Protein AF-A0A7W4PDF1-F1 (afdb_monomer)

Secondary structure (DSSP, 8-state):
--PPPP--PPPP-PPPTTPPEEEEEEEEEEEETTTTEEEEEEEETTEEEEETTEEEEEEEEEE--TTS---EEEEEEEEETT--S--EEEEEESS-TTSS-EE-SSEEEEEEEEEEEEE---PPPGGGGTGGG-------------------PPPP------PPPPPP----------------------------------------------PPPPPPPPPPPP-----PPP-PPPP--PPP---------------

pLDDT: mean 70.76, std 19.86, range [34.72, 98.0]

Mean predicted aligned error: 22.46 Å

Radius of gyration: 39.65 Å; Cα contacts (8 Å, |Δi|>4): 269; chains: 1; bounding box: 122×83×106 Å

Foldseek 3Di:
DDDDDDDDDDDDDDDDLFDWWWFQWFWKWKAFPVVRDIDIDIAGAQDWDDDPQKIKHWPTKTWTDPVDDTKIKTFIWMDGNVDPDRTFTGIAMQVCNVPRWGDDPGMTMHTNHGDHDTDPPDPDPPCVVVVVPDDDDDDDDDDDDDDDDDDDDDDDDDDPPDDPDDDPPDDPDPPDDPPDPPPPPPDDPPPPDDDDDDDDDDDDDDDDDDDDDDDDDDDDDDDDDPPPPDDDPDDDDPDDPDDDDPPDDDDDDDDDDDD

Structure (mmCIF, N/CA/C/O backbone):
data_AF-A0A7W4PDF1-F1
#
_entry.id   AF-A0A7W4PDF1-F1
#
loop_
_atom_site.group_PDB
_atom_site.id
_atom_site.type_symbol
_atom_site.label_atom_id
_atom_site.label_alt_id
_atom_site.label_comp_id
_atom_site.label_asym_id
_atom_site.label_entity_id
_atom_site.label_seq_id
_atom_site.pdbx_PDB_ins_code
_atom_site.Cartn_x
_atom_site.Cartn_y
_atom_site.Cartn_z
_atom_site.occupancy
_atom_site.B_iso_or_equiv
_atom_site.auth_seq_id
_atom_site.auth_comp_id
_atom_site.auth_asym_id
_atom_site.auth_atom_id
_atom_site.pdbx_PDB_model_num
ATOM 1 N N . MET A 1 1 ? 2.745 -31.304 -49.357 1.00 45.56 1 MET A N 1
ATOM 2 C CA . MET A 1 1 ? 3.669 -30.173 -49.128 1.00 45.56 1 MET A CA 1
ATOM 3 C C . MET A 1 1 ? 2.997 -29.234 -48.138 1.00 45.56 1 MET A C 1
ATOM 5 O O . MET A 1 1 ? 1.990 -28.641 -48.495 1.00 45.56 1 MET A O 1
ATOM 9 N N . ALA A 1 2 ? 3.449 -29.188 -46.883 1.00 50.44 2 ALA A N 1
ATOM 10 C CA . ALA A 1 2 ? 2.867 -28.308 -45.867 1.00 50.44 2 ALA A CA 1
ATOM 11 C C . ALA A 1 2 ? 3.629 -26.975 -45.861 1.00 50.44 2 ALA A C 1
ATOM 13 O O . ALA A 1 2 ? 4.829 -26.952 -45.585 1.00 50.44 2 ALA A O 1
ATOM 14 N N . ALA A 1 3 ? 2.942 -25.889 -46.217 1.00 62.62 3 ALA A N 1
ATOM 15 C CA . ALA A 1 3 ? 3.493 -24.540 -46.204 1.00 62.62 3 ALA A CA 1
ATOM 16 C C . ALA A 1 3 ? 3.742 -24.088 -44.758 1.00 62.62 3 ALA A C 1
ATOM 18 O O . ALA A 1 3 ? 2.859 -24.196 -43.907 1.00 62.62 3 ALA A O 1
ATOM 19 N N . ARG A 1 4 ? 4.949 -23.588 -44.471 1.00 67.44 4 ARG A N 1
A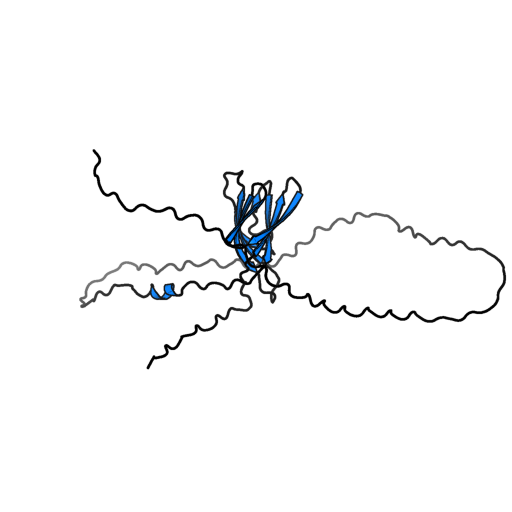TOM 20 C CA . ARG A 1 4 ? 5.270 -22.995 -43.170 1.00 67.44 4 ARG A CA 1
ATOM 21 C C . ARG A 1 4 ? 4.804 -21.546 -43.141 1.00 67.44 4 ARG A C 1
ATOM 23 O O . ARG A 1 4 ? 5.292 -20.726 -43.913 1.00 67.44 4 ARG A O 1
ATOM 30 N N . ALA A 1 5 ? 3.872 -21.253 -42.240 1.00 67.75 5 ALA A N 1
ATOM 31 C CA . ALA A 1 5 ? 3.516 -19.888 -41.890 1.00 67.75 5 ALA A CA 1
ATOM 32 C C . ALA A 1 5 ? 4.721 -19.219 -41.214 1.00 67.75 5 ALA A C 1
ATOM 34 O O . ALA A 1 5 ? 5.311 -19.780 -40.289 1.00 67.75 5 ALA A O 1
ATOM 35 N N . GLN A 1 6 ? 5.108 -18.042 -41.703 1.00 69.50 6 GLN A N 1
ATOM 36 C CA . GLN A 1 6 ? 6.151 -17.241 -41.076 1.00 69.50 6 GLN A CA 1
ATOM 37 C C . GLN A 1 6 ? 5.559 -16.546 -39.853 1.00 69.50 6 GLN A C 1
ATOM 39 O O . GLN A 1 6 ? 4.551 -15.847 -39.953 1.00 69.50 6 GLN A O 1
ATOM 44 N N . GLN A 1 7 ? 6.167 -16.774 -38.693 1.00 76.50 7 GLN A N 1
ATOM 45 C CA . GLN A 1 7 ? 5.717 -16.195 -37.438 1.00 76.50 7 GLN A CA 1
ATOM 46 C C . GLN A 1 7 ? 6.314 -14.796 -37.293 1.00 76.50 7 GLN A C 1
ATOM 48 O O . GLN A 1 7 ? 7.524 -14.639 -37.142 1.00 76.50 7 GLN A O 1
ATOM 53 N N . ILE A 1 8 ? 5.458 -13.779 -37.363 1.00 74.12 8 ILE A N 1
ATOM 54 C CA . ILE A 1 8 ? 5.836 -12.392 -37.095 1.00 74.12 8 ILE A CA 1
ATOM 55 C C . ILE A 1 8 ? 6.103 -12.279 -35.592 1.00 74.12 8 ILE A C 1
ATOM 57 O O . ILE A 1 8 ? 5.191 -12.421 -34.778 1.00 74.12 8 ILE A O 1
ATOM 61 N N . VAL A 1 9 ? 7.365 -12.062 -35.227 1.00 78.56 9 VAL A N 1
ATOM 62 C CA . VAL A 1 9 ? 7.777 -11.775 -33.850 1.00 78.56 9 VAL A CA 1
ATOM 63 C C . VAL A 1 9 ? 7.633 -10.275 -33.626 1.00 78.56 9 VAL A C 1
ATOM 65 O O . VAL A 1 9 ? 8.127 -9.475 -34.420 1.00 78.56 9 VAL A O 1
ATOM 68 N N . ALA A 1 10 ? 6.932 -9.891 -32.560 1.00 78.38 10 ALA A N 1
ATOM 69 C CA . ALA A 1 10 ? 6.807 -8.490 -32.187 1.00 78.38 10 ALA A CA 1
ATOM 70 C C . ALA A 1 10 ? 8.191 -7.906 -31.837 1.00 78.38 10 ALA A C 1
ATOM 72 O O . ALA A 1 10 ? 8.990 -8.589 -31.189 1.00 78.38 10 ALA A O 1
ATOM 73 N N . PRO A 1 11 ? 8.491 -6.659 -32.244 1.00 76.75 11 PRO A N 1
ATOM 74 C CA . PRO A 1 11 ? 9.722 -5.995 -31.841 1.00 76.75 11 PRO A CA 1
ATOM 75 C C . PRO A 1 11 ? 9.784 -5.855 -30.309 1.00 76.75 11 PRO A C 1
ATOM 77 O O . PRO A 1 11 ? 8.741 -5.723 -29.660 1.00 76.75 11 PRO A O 1
ATOM 80 N N . PRO A 1 12 ? 10.989 -5.886 -29.711 1.00 75.44 12 PRO A N 1
ATOM 81 C CA . PRO A 1 12 ? 11.141 -5.757 -28.269 1.00 75.44 12 PRO A CA 1
ATOM 82 C C . PRO A 1 12 ? 10.675 -4.375 -27.802 1.00 75.44 12 PRO A C 1
ATOM 84 O O . PRO A 1 12 ? 11.030 -3.354 -28.392 1.00 75.44 12 PRO A O 1
ATOM 87 N N . ALA A 1 13 ? 9.899 -4.338 -26.719 1.00 77.44 13 ALA A N 1
ATOM 88 C CA . ALA A 1 13 ? 9.559 -3.089 -26.053 1.00 77.44 13 ALA A CA 1
ATOM 89 C C . ALA A 1 13 ? 10.803 -2.550 -25.328 1.00 77.44 13 ALA A C 1
ATOM 91 O O . ALA A 1 13 ? 11.302 -3.180 -24.396 1.00 77.44 13 ALA A O 1
ATOM 92 N N . ILE A 1 14 ? 11.307 -1.396 -25.769 1.00 79.69 14 ILE A N 1
ATOM 93 C CA . ILE A 1 14 ? 12.397 -0.675 -25.106 1.00 79.69 14 ILE A CA 1
ATOM 94 C C . ILE A 1 14 ? 11.778 0.439 -24.265 1.00 79.69 14 ILE A C 1
ATOM 96 O O . ILE A 1 14 ? 11.116 1.328 -24.797 1.00 79.69 14 ILE A O 1
ATOM 100 N N . TYR A 1 15 ? 11.996 0.379 -22.955 1.00 80.81 15 TYR A N 1
ATOM 101 C CA . TYR A 1 15 ? 11.539 1.389 -22.005 1.00 80.81 15 TYR A CA 1
ATOM 102 C C . TYR A 1 15 ? 12.705 2.299 -21.602 1.00 80.81 15 TYR A C 1
ATOM 104 O O . TYR A 1 15 ? 13.847 1.829 -21.555 1.00 80.81 15 TYR A O 1
ATOM 112 N N . PRO A 1 16 ? 12.458 3.588 -21.307 1.00 85.25 16 PRO A N 1
ATOM 113 C CA . PRO A 1 16 ? 13.506 4.469 -20.813 1.00 85.25 16 PRO A CA 1
ATOM 114 C C . PRO A 1 16 ? 14.024 3.995 -19.446 1.00 85.25 16 PRO A C 1
ATOM 116 O O . PRO A 1 16 ? 13.305 3.341 -18.685 1.00 85.25 16 PRO A O 1
ATOM 119 N N . ALA A 1 17 ? 15.284 4.307 -19.135 1.00 85.62 17 ALA A N 1
ATOM 120 C CA . ALA A 1 17 ? 15.970 3.793 -17.945 1.00 85.62 17 ALA A CA 1
ATOM 121 C C . ALA A 1 17 ? 15.362 4.279 -16.615 1.00 85.62 17 ALA A C 1
ATOM 123 O O . ALA A 1 17 ? 15.592 3.656 -15.584 1.00 85.62 17 ALA A O 1
ATOM 124 N N . ASP A 1 18 ? 14.578 5.360 -16.633 1.00 88.75 18 ASP A N 1
ATOM 125 C CA . ASP A 1 18 ? 13.830 5.893 -15.490 1.00 88.75 18 ASP A CA 1
ATOM 126 C C . ASP A 1 18 ? 12.430 5.272 -15.317 1.00 88.75 18 ASP A C 1
ATOM 128 O O . ASP A 1 18 ? 11.692 5.637 -14.399 1.00 88.75 18 ASP A O 1
ATOM 132 N N . THR A 1 19 ? 12.061 4.301 -16.159 1.00 89.62 19 THR A N 1
ATOM 133 C CA . THR A 1 19 ? 10.755 3.638 -16.074 1.00 89.62 19 THR A CA 1
ATOM 134 C C . THR A 1 19 ? 10.609 2.875 -14.766 1.00 89.62 19 THR A C 1
ATOM 136 O O . THR A 1 19 ? 11.395 1.981 -14.448 1.00 89.62 19 THR A O 1
ATOM 139 N N . TRP A 1 20 ? 9.536 3.181 -14.044 1.00 92.12 20 TRP A N 1
ATOM 140 C CA . TRP A 1 20 ? 9.132 2.458 -12.846 1.00 92.12 20 TRP A CA 1
ATOM 141 C C . TRP A 1 20 ? 8.703 1.032 -13.180 1.00 92.12 20 TRP A C 1
ATOM 143 O O . TRP A 1 20 ? 7.883 0.815 -14.075 1.00 92.12 20 TRP A O 1
ATOM 153 N N . GLN A 1 21 ? 9.216 0.066 -12.424 1.00 91.94 21 GLN A N 1
ATOM 154 C CA . GLN A 1 21 ? 9.008 -1.353 -12.686 1.00 91.94 21 GLN A CA 1
ATOM 155 C C . GLN A 1 21 ? 7.929 -1.929 -11.777 1.00 91.94 21 GLN A C 1
ATOM 157 O O . GLN A 1 21 ? 7.954 -1.734 -10.562 1.00 91.94 21 GLN A O 1
ATOM 162 N N . GLY A 1 22 ? 6.978 -2.658 -12.363 1.00 94.50 22 GLY A N 1
ATOM 163 C CA . GLY A 1 22 ? 5.946 -3.366 -11.610 1.00 94.50 22 GLY A CA 1
ATOM 164 C C . GLY A 1 22 ? 6.542 -4.483 -10.754 1.00 94.50 22 GLY A C 1
ATOM 165 O O . GLY A 1 22 ? 7.493 -5.150 -11.160 1.00 94.50 22 GLY A O 1
ATOM 166 N N . ARG A 1 23 ? 5.966 -4.705 -9.577 1.00 96.25 23 ARG A N 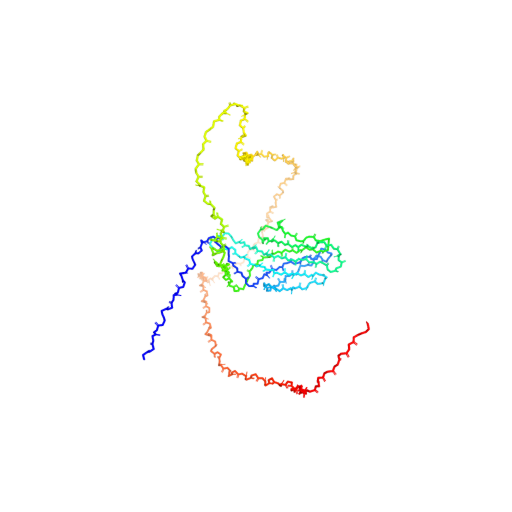1
ATOM 167 C CA . ARG A 1 23 ? 6.365 -5.743 -8.622 1.00 96.25 23 ARG A CA 1
ATOM 168 C C . ARG A 1 23 ? 5.146 -6.533 -8.168 1.00 96.25 23 ARG A C 1
ATOM 170 O O . ARG A 1 23 ? 4.068 -5.959 -8.039 1.00 96.25 23 ARG A O 1
ATOM 177 N N . SER A 1 24 ? 5.306 -7.831 -7.924 1.00 96.75 24 SER A N 1
ATOM 178 C CA . SER A 1 24 ? 4.190 -8.715 -7.559 1.00 96.75 24 SER A CA 1
ATOM 179 C C . SER A 1 24 ? 3.758 -8.612 -6.093 1.00 96.75 24 SER A C 1
ATOM 181 O O . SER A 1 24 ? 2.685 -9.103 -5.747 1.00 96.75 24 SER A O 1
ATOM 183 N N . VAL A 1 25 ? 4.548 -7.967 -5.230 1.00 97.31 25 VAL A N 1
ATOM 184 C CA . VAL A 1 25 ? 4.286 -7.878 -3.789 1.00 97.31 25 VAL A CA 1
ATOM 185 C C . VAL A 1 25 ? 4.487 -6.451 -3.280 1.00 97.31 25 VAL A C 1
ATOM 187 O O . VAL A 1 25 ? 5.461 -5.788 -3.636 1.00 97.31 25 VAL A O 1
ATOM 190 N N . ALA A 1 26 ? 3.592 -5.987 -2.410 1.00 97.44 26 ALA A N 1
ATOM 191 C CA . ALA A 1 26 ? 3.730 -4.745 -1.659 1.00 97.44 26 ALA A CA 1
ATOM 192 C C . ALA A 1 26 ? 3.990 -5.024 -0.177 1.00 97.44 26 ALA A C 1
ATOM 194 O O . ALA A 1 26 ? 3.344 -5.874 0.437 1.00 97.44 26 ALA A O 1
ATOM 195 N N . THR A 1 27 ? 4.899 -4.256 0.413 1.00 97.25 27 THR A N 1
ATOM 196 C CA . THR A 1 27 ? 5.164 -4.267 1.851 1.00 97.25 27 THR A CA 1
ATOM 197 C C . THR A 1 27 ? 4.546 -3.023 2.469 1.00 97.25 27 THR A C 1
ATOM 199 O O . THR A 1 27 ? 4.945 -1.896 2.169 1.00 97.25 27 THR A O 1
ATOM 202 N N . VAL A 1 28 ? 3.578 -3.226 3.353 1.00 96.19 28 VAL A N 1
ATOM 203 C CA . VAL A 1 28 ? 2.780 -2.174 3.987 1.00 96.19 28 VAL A CA 1
ATOM 204 C C . VAL A 1 28 ? 3.035 -2.194 5.487 1.00 96.19 28 VAL A C 1
ATOM 206 O O . VAL A 1 28 ? 3.148 -3.253 6.095 1.00 96.19 28 VAL A O 1
ATOM 209 N N . ARG A 1 29 ? 3.139 -1.021 6.105 1.00 95.38 29 ARG A N 1
ATOM 210 C CA . ARG A 1 29 ? 3.246 -0.865 7.554 1.00 95.38 29 ARG A CA 1
ATOM 211 C C . ARG A 1 29 ? 1.958 -0.271 8.094 1.00 95.38 29 ARG A C 1
ATOM 213 O O . ARG A 1 29 ? 1.499 0.754 7.600 1.00 95.38 29 ARG A O 1
ATOM 220 N N . VAL A 1 30 ? 1.443 -0.890 9.144 1.00 95.62 30 VAL A N 1
ATOM 221 C CA . VAL A 1 30 ? 0.277 -0.434 9.895 1.00 95.62 30 VAL A CA 1
ATOM 222 C C . VAL A 1 30 ? 0.732 -0.084 11.302 1.00 95.62 30 VAL A C 1
ATOM 224 O O . VAL A 1 30 ? 1.388 -0.890 11.958 1.00 95.62 30 VAL A O 1
ATOM 227 N N . LEU A 1 31 ? 0.424 1.128 11.745 1.00 95.25 31 LEU A N 1
ATOM 228 C CA . LEU A 1 31 ? 0.620 1.590 13.112 1.00 95.25 31 LEU A CA 1
ATOM 229 C C . LEU A 1 31 ? -0.748 1.671 13.790 1.00 95.25 31 LEU A C 1
ATOM 231 O O . LEU A 1 31 ? -1.639 2.355 13.295 1.00 95.25 31 LEU A O 1
ATOM 235 N N . ASP A 1 32 ? -0.888 0.985 14.917 1.00 94.94 32 ASP A N 1
ATOM 236 C CA . ASP A 1 32 ? -1.976 1.183 15.869 1.00 94.94 32 ASP A CA 1
ATOM 237 C C . ASP A 1 32 ? -1.564 2.302 16.831 1.00 94.94 32 ASP A C 1
ATOM 239 O O . ASP A 1 32 ? -0.581 2.171 17.565 1.00 94.94 32 ASP A O 1
ATOM 243 N N . THR A 1 33 ? -2.271 3.430 16.781 1.00 92.75 33 THR A N 1
ATOM 244 C CA . THR A 1 33 ? -1.952 4.623 17.577 1.00 92.75 33 THR A CA 1
ATOM 245 C C . THR A 1 33 ? -2.336 4.460 19.046 1.00 92.75 33 THR A C 1
ATOM 247 O O . THR A 1 33 ? -1.746 5.135 19.889 1.00 92.75 33 THR A O 1
ATOM 250 N N . LEU A 1 34 ? -3.270 3.556 19.371 1.00 94.81 34 LEU A N 1
ATOM 251 C CA . LEU A 1 34 ? -3.698 3.292 20.747 1.00 94.81 34 LEU A CA 1
ATOM 252 C C . LEU A 1 34 ? -2.654 2.457 21.488 1.00 94.81 34 LEU A C 1
ATOM 254 O O . LEU A 1 34 ? -2.267 2.792 22.604 1.00 94.81 34 LEU A O 1
ATOM 258 N N . ASP A 1 35 ? -2.172 1.396 20.840 1.00 93.56 35 ASP A N 1
ATOM 259 C CA . ASP A 1 35 ? -1.197 0.465 21.416 1.00 93.56 35 ASP A CA 1
ATOM 260 C C . ASP A 1 35 ? 0.265 0.862 21.106 1.00 93.56 35 ASP A C 1
ATOM 262 O O . ASP A 1 35 ? 1.201 0.201 21.559 1.00 93.56 35 ASP A O 1
ATOM 266 N N . SER A 1 36 ? 0.489 1.904 20.289 1.00 95.56 36 SER A N 1
ATOM 267 C CA . SER A 1 36 ? 1.798 2.238 19.687 1.00 95.56 36 SER A CA 1
ATOM 268 C C . SER A 1 36 ? 2.475 1.040 19.000 1.00 95.56 36 SER A C 1
ATOM 270 O O . SER A 1 36 ? 3.703 0.934 18.943 1.00 95.56 36 SER A O 1
ATOM 272 N N . SER A 1 37 ? 1.670 0.113 18.481 1.00 95.12 37 SER A N 1
ATOM 273 C CA . SER A 1 37 ? 2.143 -1.140 17.901 1.00 95.12 37 SER A CA 1
ATOM 274 C C . SER A 1 37 ? 2.290 -1.011 16.393 1.00 95.12 37 SER A C 1
ATOM 276 O O . SER A 1 37 ? 1.402 -0.499 15.714 1.00 95.12 37 SER A O 1
ATOM 278 N N . VAL A 1 38 ? 3.410 -1.488 15.852 1.00 96.06 38 VAL A N 1
ATOM 279 C CA . VAL A 1 38 ? 3.701 -1.429 14.418 1.00 96.06 38 VAL A CA 1
ATOM 280 C C . VAL A 1 38 ? 3.767 -2.833 13.844 1.00 96.06 38 VAL A C 1
ATOM 282 O O . VAL A 1 38 ? 4.640 -3.616 14.212 1.00 96.06 38 VAL A O 1
ATOM 285 N N . GLN A 1 39 ? 2.910 -3.109 12.865 1.00 96.81 39 GLN A N 1
ATOM 286 C CA . GLN A 1 39 ? 2.906 -4.353 12.110 1.00 96.81 39 GLN A CA 1
ATOM 287 C C . GLN A 1 39 ? 3.338 -4.103 10.664 1.00 96.81 39 GLN A C 1
ATOM 289 O O . GLN A 1 39 ? 2.946 -3.115 10.043 1.00 96.81 39 GLN A O 1
ATOM 294 N N . VAL A 1 40 ? 4.130 -5.017 10.108 1.00 97.00 40 VAL A N 1
ATOM 295 C CA . VAL A 1 40 ? 4.459 -5.037 8.678 1.00 97.00 40 VAL A CA 1
ATOM 296 C C . VAL A 1 40 ? 3.723 -6.201 8.024 1.00 97.00 40 VAL A C 1
ATOM 298 O O . VAL A 1 40 ? 3.762 -7.326 8.520 1.00 97.00 40 VAL A O 1
ATOM 301 N N . LEU A 1 41 ? 3.030 -5.905 6.930 1.00 96.88 41 LEU A N 1
ATOM 302 C CA . LEU A 1 41 ? 2.232 -6.827 6.137 1.00 96.88 41 LEU A CA 1
ATOM 303 C C . LEU A 1 41 ? 2.851 -6.933 4.745 1.00 96.88 41 LEU A C 1
ATOM 305 O O . LEU A 1 41 ? 3.157 -5.921 4.115 1.00 96.88 41 LEU A O 1
ATOM 309 N N . THR A 1 42 ? 2.997 -8.159 4.263 1.00 97.62 42 THR A N 1
ATOM 310 C CA . THR A 1 42 ? 3.456 -8.454 2.906 1.00 97.62 42 THR A CA 1
ATOM 311 C C . THR A 1 42 ? 2.254 -8.947 2.115 1.00 97.62 42 THR A C 1
ATOM 313 O O . THR A 1 42 ? 1.731 -10.021 2.404 1.00 97.62 42 THR A O 1
ATOM 316 N N . ILE A 1 43 ? 1.788 -8.147 1.158 1.00 98.00 43 ILE A N 1
ATOM 317 C CA . ILE A 1 43 ? 0.518 -8.357 0.460 1.00 98.00 43 ILE A CA 1
ATOM 318 C C . ILE A 1 43 ? 0.808 -8.514 -1.037 1.00 98.00 43 ILE A C 1
ATOM 320 O O . ILE A 1 43 ? 1.391 -7.606 -1.638 1.00 98.00 43 ILE A O 1
ATOM 324 N N . PRO A 1 44 ? 0.440 -9.643 -1.664 1.00 97.81 44 PRO A N 1
ATOM 325 C CA . PRO A 1 44 ? 0.532 -9.783 -3.112 1.00 97.81 44 PRO A CA 1
ATOM 326 C C . PRO A 1 44 ? -0.363 -8.764 -3.827 1.00 97.81 44 PRO A C 1
ATOM 328 O O . PRO A 1 44 ? -1.450 -8.432 -3.358 1.00 97.81 44 PRO A O 1
ATOM 331 N N . VAL A 1 45 ? 0.074 -8.281 -4.985 1.00 97.06 45 VAL A N 1
ATOM 332 C CA . VAL A 1 45 ? -0.736 -7.388 -5.818 1.00 97.06 45 VAL A CA 1
ATOM 333 C C . VAL A 1 45 ? -1.979 -8.131 -6.324 1.00 97.06 45 VAL A C 1
ATOM 335 O O . VAL A 1 45 ? -1.898 -9.267 -6.786 1.00 97.06 45 VAL A O 1
ATOM 338 N N . GLY A 1 46 ? -3.131 -7.474 -6.235 1.00 96.19 46 GLY A N 1
ATOM 339 C CA . GLY A 1 46 ? -4.457 -8.013 -6.518 1.00 96.19 46 GLY A CA 1
ATOM 340 C C . GLY A 1 46 ? -5.084 -8.781 -5.352 1.00 96.19 46 GLY A C 1
ATOM 341 O O . GLY A 1 46 ? -6.083 -9.462 -5.571 1.00 96.19 46 GLY A O 1
ATOM 342 N N . GLN A 1 47 ? -4.499 -8.731 -4.151 1.00 97.12 47 GLN A N 1
ATOM 343 C CA . GLN A 1 47 ? -5.010 -9.413 -2.959 1.00 97.12 47 GLN A CA 1
ATOM 344 C C . GLN A 1 47 ? -5.342 -8.436 -1.829 1.00 97.12 47 GLN A C 1
ATOM 346 O O . GLN A 1 47 ? -4.849 -7.304 -1.776 1.00 97.12 47 GLN A O 1
ATOM 351 N N . ASP A 1 48 ? -6.157 -8.935 -0.904 1.00 96.62 48 ASP A N 1
ATOM 352 C CA . ASP A 1 48 ? -6.559 -8.265 0.323 1.00 96.62 48 ASP A CA 1
ATOM 353 C C . ASP A 1 48 ? -5.835 -8.864 1.529 1.00 96.62 48 ASP A C 1
ATOM 355 O O . ASP A 1 48 ? -5.691 -10.081 1.657 1.00 96.62 48 ASP A O 1
ATOM 359 N N . ALA A 1 49 ? -5.418 -8.003 2.451 1.00 96.75 49 ALA A N 1
ATOM 360 C CA . ALA A 1 49 ? -4.962 -8.396 3.771 1.00 96.75 49 ALA A CA 1
ATOM 361 C C . ALA A 1 49 ? -5.820 -7.733 4.842 1.00 96.75 49 ALA A C 1
ATOM 363 O O . ALA A 1 49 ? -6.131 -6.542 4.779 1.00 96.75 49 ALA A O 1
ATOM 364 N N . THR A 1 50 ? -6.168 -8.507 5.861 1.00 95.44 50 THR A N 1
ATOM 365 C CA . THR A 1 50 ? -6.933 -8.027 7.008 1.00 95.44 50 THR A CA 1
ATOM 366 C C . THR A 1 50 ? -6.019 -7.827 8.208 1.00 95.44 50 THR A C 1
ATOM 368 O O . THR A 1 50 ? -5.280 -8.738 8.586 1.00 95.44 50 THR A O 1
ATOM 371 N N . PHE A 1 51 ? -6.098 -6.662 8.843 1.00 94.00 51 PHE A N 1
ATOM 372 C CA . PHE A 1 51 ? -5.420 -6.370 10.103 1.00 94.00 51 PHE A CA 1
ATOM 373 C C . PHE A 1 51 ? -6.426 -5.819 11.110 1.00 94.00 51 PHE A C 1
ATOM 375 O O . PHE A 1 51 ? -6.899 -4.694 10.967 1.00 94.00 51 PHE A O 1
ATOM 382 N N . ARG A 1 52 ? -6.754 -6.601 12.146 1.00 93.06 52 ARG A N 1
ATOM 383 C CA . ARG A 1 52 ? -7.823 -6.270 13.106 1.00 93.06 52 ARG A CA 1
ATOM 384 C C . ARG A 1 52 ? -9.126 -5.928 12.361 1.00 93.06 52 ARG A C 1
ATOM 386 O O . ARG A 1 52 ? -9.702 -6.809 11.736 1.00 93.06 52 ARG A O 1
ATOM 393 N N . ALA A 1 53 ? -9.570 -4.673 12.416 1.00 92.06 53 ALA A N 1
ATOM 394 C CA . ALA A 1 53 ? -10.768 -4.189 11.732 1.00 92.06 53 ALA A CA 1
ATOM 395 C C . ALA A 1 53 ? -10.499 -3.576 10.340 1.00 92.06 53 ALA A C 1
ATOM 397 O O . ALA A 1 53 ? -11.447 -3.201 9.649 1.00 92.06 53 ALA A O 1
ATOM 398 N N . LEU A 1 54 ? -9.234 -3.467 9.920 1.00 94.44 54 LEU A N 1
ATOM 399 C CA . LEU A 1 54 ? -8.841 -2.933 8.617 1.00 94.44 54 LEU A CA 1
ATOM 400 C C . LEU A 1 54 ? -8.816 -4.014 7.543 1.00 94.44 54 LEU A C 1
ATOM 402 O O . LEU A 1 54 ? -8.250 -5.089 7.744 1.00 94.44 54 LEU A O 1
ATOM 406 N N . THR A 1 55 ? -9.332 -3.668 6.370 1.00 95.31 55 THR A N 1
ATOM 407 C CA . THR A 1 55 ? -9.120 -4.398 5.117 1.00 95.31 55 THR A CA 1
ATOM 408 C C . THR A 1 55 ? -8.256 -3.542 4.197 1.00 95.31 55 THR A C 1
ATOM 410 O O . THR A 1 55 ? -8.587 -2.384 3.934 1.00 95.31 55 THR A O 1
ATOM 413 N N . ILE A 1 56 ? -7.130 -4.097 3.749 1.00 96.56 56 ILE A N 1
ATOM 414 C CA . ILE A 1 56 ? -6.129 -3.431 2.913 1.00 96.56 56 ILE A CA 1
ATOM 415 C C . ILE A 1 56 ? -6.008 -4.212 1.606 1.00 96.56 56 ILE A C 1
ATOM 417 O O . ILE A 1 56 ? -5.456 -5.310 1.591 1.00 96.56 56 ILE A O 1
ATOM 421 N N . HIS A 1 57 ? -6.477 -3.621 0.517 1.00 97.31 57 HIS A N 1
ATOM 422 C CA . HIS A 1 57 ? -6.319 -4.134 -0.835 1.00 97.31 57 HIS A CA 1
ATOM 423 C C . HIS A 1 57 ? -5.113 -3.483 -1.510 1.00 97.31 57 HIS A C 1
ATOM 425 O O . HIS A 1 57 ? -4.960 -2.258 -1.469 1.00 97.31 57 HIS A O 1
ATOM 431 N N . VAL A 1 58 ? -4.294 -4.275 -2.198 1.00 97.62 58 VAL A N 1
ATOM 432 C CA . VAL A 1 58 ? -3.184 -3.762 -3.012 1.00 97.62 58 VAL A CA 1
ATOM 433 C C . VAL A 1 58 ? -3.501 -3.987 -4.480 1.00 97.62 58 VAL A C 1
ATOM 435 O O . VAL A 1 58 ? -3.475 -5.116 -4.943 1.00 97.62 58 VAL A O 1
ATOM 438 N N . GLY A 1 59 ? -3.746 -2.920 -5.240 1.00 96.38 59 GLY A N 1
ATOM 439 C CA . GLY A 1 59 ? -4.064 -3.035 -6.672 1.00 96.38 59 GLY A CA 1
ATOM 440 C C . GLY A 1 59 ? -2.841 -2.956 -7.586 1.00 96.38 59 GLY A C 1
ATOM 441 O O . GLY A 1 59 ? -2.837 -3.535 -8.668 1.00 96.38 59 GLY A O 1
ATOM 442 N N . ALA A 1 60 ? -1.782 -2.263 -7.159 1.00 96.06 60 ALA A N 1
ATOM 443 C CA . ALA A 1 60 ? -0.528 -2.179 -7.903 1.00 96.06 60 ALA A CA 1
ATOM 444 C C . ALA A 1 60 ? 0.644 -1.863 -6.972 1.00 96.06 60 ALA A C 1
ATOM 446 O O . ALA A 1 60 ? 0.481 -1.125 -6.003 1.00 96.06 60 ALA A O 1
ATOM 447 N N . CYS A 1 61 ? 1.835 -2.356 -7.311 1.00 96.31 61 CYS A N 1
ATOM 448 C CA . CYS A 1 61 ? 3.089 -1.952 -6.682 1.00 96.31 61 CYS A CA 1
ATOM 449 C C . CYS A 1 61 ? 4.138 -1.705 -7.763 1.00 96.31 61 CYS A C 1
ATOM 451 O O . CYS A 1 61 ? 4.303 -2.520 -8.676 1.00 96.31 61 CYS A O 1
ATOM 453 N N . ARG A 1 62 ? 4.818 -0.564 -7.686 1.00 95.62 62 ARG A N 1
ATOM 454 C CA . ARG A 1 62 ? 5.860 -0.142 -8.616 1.00 95.62 62 ARG A CA 1
ATOM 455 C C . ARG A 1 62 ? 7.071 0.356 -7.847 1.00 95.62 62 ARG A C 1
ATOM 457 O O . ARG A 1 62 ? 6.937 1.118 -6.899 1.00 95.62 62 ARG A O 1
ATOM 464 N N . ASP A 1 63 ? 8.242 -0.052 -8.295 1.00 95.00 63 ASP A N 1
ATOM 465 C CA . ASP A 1 63 ? 9.525 0.295 -7.698 1.00 95.00 63 ASP A CA 1
ATOM 466 C C . ASP A 1 63 ? 10.332 1.142 -8.682 1.00 95.00 63 ASP A C 1
ATOM 468 O O . ASP A 1 63 ? 10.324 0.885 -9.895 1.00 95.00 63 ASP A O 1
ATOM 472 N N . ARG A 1 64 ? 11.002 2.175 -8.178 1.00 94.00 64 ARG A N 1
ATOM 473 C CA . ARG A 1 64 ? 11.886 3.005 -8.989 1.00 94.00 64 ARG A CA 1
ATOM 474 C C . ARG A 1 64 ? 13.153 2.200 -9.311 1.00 94.00 64 ARG A C 1
ATOM 476 O O . ARG A 1 64 ? 13.678 1.520 -8.431 1.00 94.00 64 ARG A O 1
ATOM 483 N N . PRO A 1 65 ? 13.657 2.236 -10.557 1.00 90.31 65 PRO A N 1
ATOM 484 C CA . PRO A 1 65 ? 14.828 1.454 -10.937 1.00 90.31 65 PRO A CA 1
ATOM 485 C C . PRO A 1 65 ? 16.040 1.787 -10.061 1.00 90.31 65 PRO A C 1
ATOM 487 O O . PRO A 1 65 ? 16.275 2.945 -9.721 1.00 90.31 65 PRO A O 1
ATOM 490 N N . ALA A 1 66 ? 16.852 0.768 -9.764 1.00 86.94 66 ALA A N 1
ATOM 491 C CA . ALA A 1 66 ? 18.015 0.875 -8.876 1.00 86.94 66 ALA A CA 1
ATOM 492 C C . ALA A 1 66 ? 19.122 1.827 -9.380 1.00 86.94 66 ALA A C 1
ATOM 494 O O . ALA A 1 66 ? 20.069 2.113 -8.654 1.00 86.94 66 ALA A O 1
ATOM 495 N N . THR A 1 67 ? 19.026 2.307 -10.624 1.00 88.38 67 THR A N 1
ATOM 496 C CA . THR A 1 67 ? 19.895 3.348 -11.193 1.00 88.38 67 THR A CA 1
ATOM 497 C C . THR A 1 67 ? 19.565 4.754 -10.684 1.00 88.38 67 THR A C 1
ATOM 499 O O . THR A 1 67 ? 20.363 5.667 -10.878 1.00 88.38 67 THR A O 1
ATOM 502 N N . LEU A 1 68 ? 18.396 4.947 -10.068 1.00 91.94 68 LEU A N 1
ATOM 503 C CA . LEU A 1 68 ? 17.930 6.203 -9.481 1.00 91.94 68 LEU A CA 1
ATOM 504 C C . LEU A 1 68 ? 17.826 6.0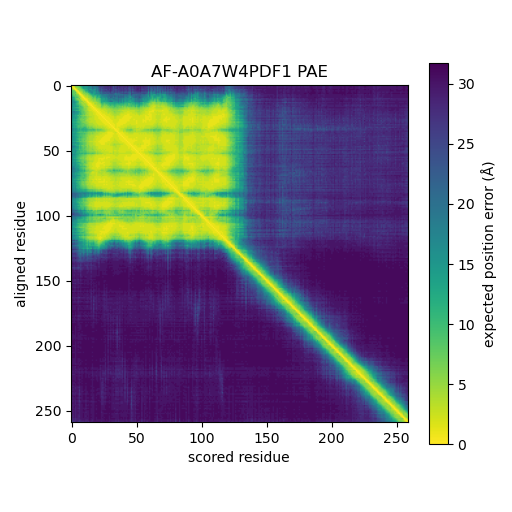79 -7.952 1.00 91.94 68 LEU A C 1
ATOM 506 O O . LEU A 1 68 ? 17.995 4.999 -7.388 1.00 91.94 68 LEU A O 1
ATOM 510 N N . THR A 1 69 ? 17.530 7.191 -7.269 1.00 93.38 69 THR A N 1
ATOM 511 C CA . THR A 1 69 ? 17.239 7.188 -5.825 1.00 93.38 69 THR A CA 1
ATOM 512 C C . THR A 1 69 ? 16.122 6.186 -5.510 1.00 93.38 69 THR A C 1
ATOM 514 O O . THR A 1 69 ? 15.081 6.250 -6.166 1.00 93.38 69 THR A O 1
ATOM 517 N N . PRO A 1 70 ? 16.297 5.287 -4.527 1.00 91.81 70 PRO A N 1
ATOM 518 C CA . PRO A 1 70 ? 15.325 4.242 -4.236 1.00 91.81 70 PRO A CA 1
ATOM 519 C C . PRO A 1 70 ? 14.014 4.846 -3.741 1.00 91.81 70 PRO A C 1
ATOM 521 O O . PRO A 1 70 ? 14.001 5.643 -2.803 1.00 91.81 70 PRO A O 1
ATOM 524 N N . ASP A 1 71 ? 12.919 4.446 -4.375 1.00 94.62 71 ASP A N 1
ATOM 525 C CA . ASP A 1 71 ? 11.573 4.861 -4.015 1.00 94.62 71 ASP A CA 1
ATOM 526 C C . ASP A 1 71 ? 10.557 3.856 -4.568 1.00 94.62 71 ASP A C 1
ATOM 528 O O . ASP A 1 71 ? 10.825 3.171 -5.555 1.00 94.62 71 ASP A O 1
ATOM 532 N N . ALA A 1 72 ? 9.390 3.769 -3.939 1.00 95.25 72 ALA A N 1
ATOM 533 C CA . ALA A 1 72 ? 8.344 2.830 -4.320 1.00 95.25 72 ALA A CA 1
ATOM 534 C C . ALA A 1 72 ? 6.973 3.494 -4.235 1.00 95.25 72 ALA A C 1
ATOM 536 O O . ALA A 1 72 ? 6.730 4.328 -3.370 1.00 95.25 72 ALA A O 1
ATOM 537 N N . ALA A 1 73 ? 6.064 3.093 -5.114 1.00 95.56 73 ALA A N 1
ATOM 538 C CA . ALA A 1 73 ? 4.720 3.625 -5.218 1.00 95.56 73 ALA A CA 1
ATOM 539 C C . ALA A 1 73 ? 3.741 2.464 -5.338 1.00 95.56 73 ALA A C 1
ATOM 541 O O . ALA A 1 73 ? 3.901 1.567 -6.166 1.00 95.56 73 ALA A O 1
ATOM 542 N N . GLY A 1 74 ? 2.706 2.485 -4.516 1.00 95.69 74 GLY A N 1
ATOM 543 C CA . GLY A 1 74 ? 1.687 1.451 -4.471 1.00 95.69 74 GLY A CA 1
ATOM 544 C C . GLY A 1 74 ? 0.316 2.081 -4.569 1.00 95.69 74 GLY A C 1
ATOM 545 O O . GLY A 1 74 ? 0.088 3.141 -3.992 1.00 95.69 74 GLY A O 1
ATOM 546 N N . TRP A 1 75 ? -0.592 1.441 -5.296 1.00 96.31 75 TRP A N 1
ATOM 547 C CA . TRP A 1 75 ? -2.005 1.779 -5.233 1.00 96.31 75 TRP A CA 1
ATOM 548 C C . TRP A 1 75 ? -2.664 0.886 -4.191 1.00 96.31 75 TRP A C 1
ATOM 550 O O . TRP A 1 75 ? -2.620 -0.343 -4.311 1.00 96.31 75 TRP A O 1
ATOM 560 N N . LEU A 1 76 ? -3.257 1.506 -3.175 1.00 95.88 76 LEU A N 1
ATOM 561 C CA . LEU A 1 76 ? -3.904 0.815 -2.071 1.00 95.88 76 LEU A CA 1
ATOM 562 C C . LEU A 1 76 ? -5.334 1.315 -1.902 1.00 95.88 76 LEU A C 1
ATOM 564 O O . LEU A 1 76 ? -5.605 2.514 -2.005 1.00 95.88 76 LEU A O 1
ATOM 568 N N . ALA A 1 77 ? -6.221 0.386 -1.569 1.00 95.50 77 ALA A N 1
ATOM 569 C CA . ALA A 1 77 ? -7.538 0.686 -1.039 1.00 95.50 77 ALA A CA 1
ATOM 570 C C . ALA A 1 77 ? -7.616 0.184 0.407 1.00 95.50 77 ALA A C 1
ATOM 572 O O . ALA A 1 77 ? -7.382 -0.989 0.677 1.00 95.50 77 ALA A O 1
ATOM 573 N N . VAL A 1 78 ? -7.905 1.077 1.350 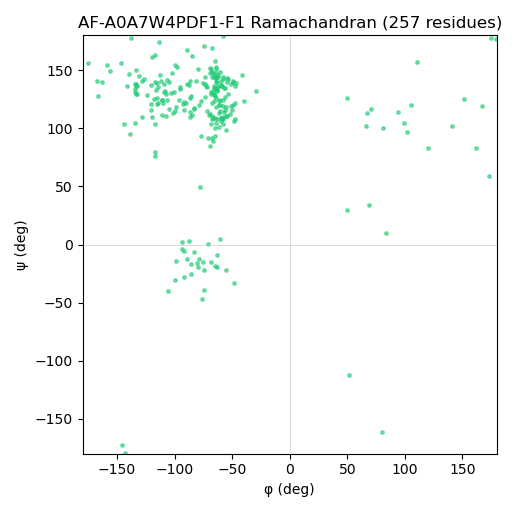1.00 95.50 78 VAL A N 1
ATOM 574 C CA . VAL A 1 78 ? -7.928 0.790 2.788 1.00 95.50 78 VAL A CA 1
ATOM 575 C C . VAL A 1 78 ? -9.289 1.169 3.353 1.00 95.50 78 VAL A C 1
ATOM 577 O O . VAL A 1 78 ? -9.761 2.288 3.146 1.00 95.50 78 VAL A O 1
ATOM 580 N N . ARG A 1 79 ? -9.926 0.243 4.070 1.00 93.69 79 ARG A N 1
ATOM 581 C CA . ARG A 1 79 ? -11.248 0.421 4.689 1.00 93.69 79 ARG A CA 1
ATOM 582 C C . ARG A 1 79 ? -11.227 -0.089 6.128 1.00 93.69 79 ARG A C 1
ATOM 584 O O . ARG A 1 79 ? -10.740 -1.191 6.369 1.00 93.69 79 ARG A O 1
ATOM 591 N N . ASP A 1 80 ? -11.779 0.683 7.065 1.00 93.12 80 ASP A N 1
ATOM 592 C CA . ASP A 1 80 ? -12.101 0.204 8.417 1.00 93.12 80 ASP A CA 1
ATOM 593 C C . ASP A 1 80 ? -13.541 -0.315 8.419 1.00 93.12 80 ASP A C 1
ATOM 595 O O . ASP A 1 80 ? -14.473 0.410 8.088 1.00 93.12 80 ASP A O 1
ATOM 599 N N . THR A 1 81 ? -13.719 -1.578 8.788 1.00 90.25 81 THR A N 1
ATOM 600 C CA . THR A 1 81 ? -15.030 -2.245 8.845 1.00 90.25 81 THR A CA 1
ATOM 601 C C . THR A 1 81 ? -15.945 -1.713 9.950 1.00 90.25 81 THR A C 1
ATOM 603 O O . THR A 1 81 ? -17.141 -1.986 9.927 1.00 90.25 81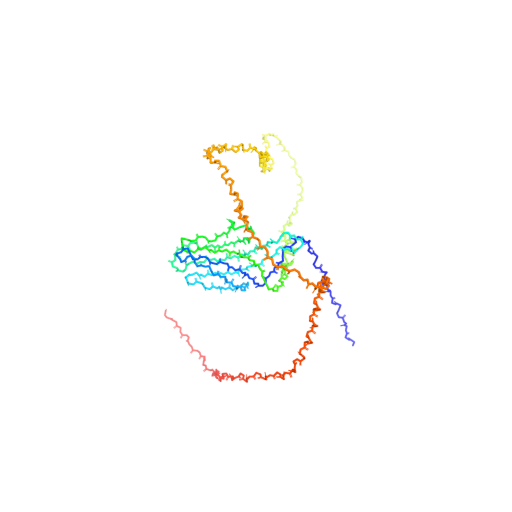 THR A O 1
ATOM 606 N N . ARG A 1 82 ? -15.412 -0.957 10.918 1.00 89.38 82 ARG A N 1
ATOM 607 C CA . ARG A 1 82 ? -16.182 -0.365 12.026 1.00 89.38 82 ARG A CA 1
ATOM 608 C C . ARG A 1 82 ? -16.742 1.017 11.705 1.00 89.38 82 ARG A C 1
ATOM 610 O O . ARG A 1 82 ? -17.533 1.534 12.488 1.00 89.38 82 ARG A O 1
ATOM 617 N N . GLN A 1 83 ? -16.287 1.637 10.619 1.00 84.25 83 GLN A N 1
ATOM 618 C CA . GLN A 1 83 ? -16.673 2.993 10.255 1.00 84.25 83 GLN A CA 1
ATOM 619 C C . GLN A 1 83 ? -17.390 3.002 8.911 1.00 84.25 83 GLN A C 1
ATOM 621 O O . GLN A 1 83 ? -16.836 2.594 7.893 1.00 84.25 83 GLN A O 1
ATOM 626 N N . ASP A 1 84 ? -18.595 3.565 8.893 1.00 76.56 84 ASP A N 1
ATOM 627 C CA . ASP A 1 84 ? -19.386 3.818 7.682 1.00 76.56 84 ASP A CA 1
ATOM 628 C C . ASP A 1 84 ? -18.881 5.063 6.921 1.00 76.56 84 ASP A C 1
ATOM 630 O O . ASP A 1 84 ? -19.627 5.979 6.579 1.00 76.56 84 ASP A O 1
ATOM 634 N N . GLY A 1 85 ? -17.566 5.126 6.690 1.00 76.81 85 GLY A N 1
ATOM 635 C CA . GLY A 1 85 ? -16.877 6.258 6.073 1.00 76.81 85 GLY A CA 1
ATOM 636 C C . GLY A 1 85 ? -16.204 5.928 4.735 1.00 76.81 85 GLY A C 1
ATOM 637 O O . GLY A 1 85 ? -15.955 4.761 4.396 1.00 76.81 85 GLY A O 1
ATOM 638 N N . PRO A 1 86 ? -15.858 6.957 3.939 1.00 79.38 86 PRO A N 1
ATOM 639 C CA . PRO A 1 86 ? -15.004 6.778 2.778 1.00 79.38 86 PRO A CA 1
ATOM 640 C C . PRO A 1 86 ? -13.591 6.389 3.238 1.00 79.38 86 PRO A C 1
ATOM 642 O O . PRO A 1 86 ? -12.844 7.202 3.768 1.00 79.38 86 PRO A O 1
ATOM 645 N N . GLY A 1 87 ? -13.216 5.131 3.032 1.00 88.75 87 GLY A N 1
ATOM 646 C CA . GLY A 1 87 ? -11.840 4.670 3.163 1.00 88.75 87 GLY A CA 1
ATOM 647 C C . GLY A 1 87 ? -10.931 5.261 2.087 1.00 88.75 87 GLY A C 1
ATOM 648 O O . GLY A 1 87 ? -11.389 5.839 1.097 1.00 88.75 87 GLY A O 1
ATOM 649 N N . PHE A 1 88 ? -9.628 5.082 2.265 1.00 93.12 88 PHE A N 1
ATOM 650 C CA . PHE A 1 88 ? -8.624 5.555 1.319 1.00 93.12 88 PHE A CA 1
ATOM 651 C C . PHE A 1 88 ? -8.600 4.689 0.064 1.00 93.12 88 PHE A C 1
ATOM 653 O O . PHE A 1 88 ? -8.686 3.472 0.155 1.00 93.12 88 PHE A O 1
ATOM 660 N N . ASN A 1 89 ? -8.476 5.314 -1.105 1.00 94.12 89 ASN A N 1
ATOM 661 C CA . ASN A 1 89 ? -8.275 4.632 -2.382 1.00 94.12 89 ASN A CA 1
ATOM 662 C C . ASN A 1 89 ? -7.345 5.508 -3.218 1.00 94.12 89 ASN A C 1
ATOM 664 O O . ASN A 1 89 ? -7.768 6.550 -3.719 1.00 94.12 89 ASN A O 1
ATOM 668 N N . GLY A 1 90 ? -6.076 5.135 -3.335 1.00 94.25 90 GLY A N 1
ATOM 669 C CA . GLY A 1 90 ? -5.113 6.009 -3.985 1.00 94.25 90 GLY A CA 1
ATOM 670 C C . GLY A 1 90 ? -3.695 5.473 -4.029 1.00 94.25 90 GLY A C 1
ATOM 671 O O . GLY A 1 90 ? -3.382 4.401 -3.514 1.00 94.25 90 GLY A O 1
ATOM 672 N N . TRP A 1 91 ? -2.840 6.256 -4.680 1.00 94.81 91 TRP A N 1
ATOM 673 C CA . TRP A 1 91 ? -1.406 6.013 -4.714 1.00 94.81 91 TRP A CA 1
ATOM 674 C C . TRP A 1 91 ? -0.740 6.539 -3.450 1.00 94.81 91 TRP A C 1
ATOM 676 O O . TRP A 1 91 ? -1.068 7.620 -2.966 1.00 94.81 91 TRP A O 1
ATOM 686 N N . MET A 1 92 ? 0.222 5.775 -2.961 1.00 94.75 92 MET A N 1
ATOM 687 C CA . MET A 1 92 ? 1.021 6.078 -1.788 1.00 94.75 92 MET A CA 1
ATOM 688 C C . MET A 1 92 ? 2.484 5.811 -2.113 1.00 94.75 92 MET A C 1
ATOM 690 O O . MET A 1 92 ? 2.797 4.794 -2.738 1.00 94.75 92 MET A O 1
ATOM 694 N N . LEU A 1 93 ? 3.366 6.721 -1.705 1.00 94.50 93 LEU A N 1
ATOM 695 C CA . LEU A 1 93 ? 4.799 6.634 -1.968 1.00 94.50 93 LEU A CA 1
ATOM 696 C C . LEU A 1 93 ? 5.548 6.254 -0.689 1.00 94.50 93 LEU A C 1
ATOM 698 O O . LEU A 1 93 ? 5.209 6.695 0.408 1.00 94.50 93 LEU A O 1
ATOM 702 N N . ALA A 1 94 ? 6.574 5.422 -0.828 1.00 94.19 94 ALA A N 1
ATOM 703 C CA . ALA A 1 94 ? 7.403 4.980 0.284 1.00 94.19 94 ALA A CA 1
ATOM 704 C C . ALA A 1 94 ? 8.362 6.085 0.756 1.00 94.19 94 ALA A C 1
ATOM 706 O O . ALA A 1 94 ? 8.558 6.231 1.966 1.00 94.19 94 ALA A O 1
ATOM 707 N N . GLY A 1 95 ? 8.937 6.856 -0.176 1.00 92.00 95 GLY A N 1
ATOM 708 C CA . GLY A 1 95 ? 9.860 7.959 0.095 1.00 92.00 95 GLY A CA 1
ATOM 709 C C . GLY A 1 95 ? 9.186 9.267 0.514 1.00 92.00 95 GLY A C 1
ATOM 710 O O . GLY A 1 95 ? 9.818 10.094 1.168 1.00 92.00 95 GLY A O 1
ATOM 711 N N . GLU A 1 96 ? 7.893 9.435 0.222 1.00 90.31 96 GLU A N 1
ATOM 712 C CA . GLU A 1 96 ? 7.107 10.625 0.572 1.00 90.31 96 GLU A CA 1
ATOM 713 C C . GLU A 1 96 ? 5.965 10.271 1.539 1.00 90.31 96 GLU A C 1
ATOM 715 O O . GLU A 1 96 ? 4.795 10.248 1.157 1.00 90.31 96 GLU A O 1
ATOM 720 N N . PRO A 1 97 ? 6.268 10.041 2.830 1.00 77.75 97 PRO A N 1
ATOM 721 C CA . PRO A 1 97 ? 5.317 9.502 3.804 1.00 77.75 97 PRO A CA 1
ATOM 722 C C . PRO A 1 97 ? 4.200 10.471 4.205 1.00 77.75 97 PRO A C 1
ATOM 724 O O . PRO A 1 97 ? 3.389 10.134 5.055 1.00 77.75 97 PRO A O 1
ATOM 727 N N . PHE A 1 98 ? 4.160 11.681 3.654 1.00 81.81 98 PHE A N 1
ATOM 728 C CA . PHE A 1 98 ? 3.052 12.615 3.856 1.00 81.81 98 PHE A CA 1
ATOM 729 C C . PHE A 1 98 ? 2.057 12.595 2.689 1.00 81.81 98 PHE A C 1
ATOM 731 O O . PHE A 1 98 ? 0.948 13.108 2.827 1.00 81.81 98 PHE A O 1
ATOM 738 N N . LEU A 1 99 ? 2.425 11.996 1.551 1.00 83.38 99 LEU A N 1
ATOM 739 C CA . LEU A 1 99 ? 1.578 11.908 0.369 1.00 83.38 99 LEU A CA 1
ATOM 740 C C . LEU A 1 99 ? 0.850 10.564 0.337 1.00 83.38 99 LEU A C 1
ATOM 742 O O . LEU A 1 99 ? 1.461 9.497 0.361 1.00 83.38 99 LEU A O 1
ATOM 746 N N . GLY A 1 100 ? -0.479 10.629 0.254 1.00 75.94 100 GLY A N 1
ATOM 747 C CA . GLY A 1 100 ? -1.311 9.445 0.053 1.00 75.94 100 GLY A CA 1
ATOM 748 C C . GLY A 1 100 ? -1.346 8.486 1.242 1.00 75.94 100 GLY A C 1
ATOM 749 O O . GLY A 1 100 ? -1.423 7.286 1.022 1.00 75.94 100 GLY A O 1
ATOM 750 N N . VAL A 1 101 ? -1.284 8.978 2.485 1.00 82.88 101 VAL A N 1
ATOM 751 C CA . VAL A 1 101 ? -1.401 8.135 3.690 1.00 82.88 101 VAL A CA 1
ATOM 752 C C . VAL A 1 101 ? -2.856 7.986 4.128 1.00 82.88 101 VAL A C 1
ATOM 754 O O . VAL A 1 101 ? -3.607 8.961 4.149 1.00 82.88 101 VAL A O 1
ATOM 757 N N . PHE A 1 102 ? -3.245 6.773 4.526 1.00 88.19 102 PHE A N 1
ATOM 758 C CA . PHE A 1 102 ? -4.492 6.556 5.255 1.00 88.19 102 PHE A CA 1
ATOM 759 C C . PHE A 1 102 ? -4.238 6.760 6.750 1.00 88.19 102 PHE A C 1
ATOM 761 O O . PHE A 1 102 ? -3.545 5.955 7.376 1.00 88.19 102 PHE A O 1
ATOM 768 N N . GLN A 1 103 ? -4.786 7.850 7.288 1.00 85.12 103 GLN A N 1
ATOM 769 C CA . GLN A 1 103 ? -4.702 8.225 8.699 1.00 85.12 103 GLN A CA 1
ATOM 770 C C . GLN A 1 103 ? -6.109 8.224 9.297 1.00 85.12 103 GLN A C 1
ATOM 772 O O . GLN A 1 103 ? -6.889 9.146 9.069 1.00 85.12 103 GLN A O 1
ATOM 777 N N . ASP A 1 104 ? -6.409 7.188 10.062 1.00 88.12 104 ASP A N 1
ATOM 778 C CA . ASP A 1 104 ? -7.577 7.089 10.927 1.00 88.12 104 ASP A CA 1
ATOM 779 C C . ASP A 1 104 ? -7.168 7.406 12.383 1.00 88.12 104 ASP A C 1
ATOM 781 O O . ASP A 1 104 ? -5.998 7.203 12.724 1.00 88.12 104 ASP A O 1
ATOM 785 N N . PRO A 1 105 ? -8.061 7.882 13.279 1.00 89.00 105 PRO A N 1
ATOM 786 C CA . PRO A 1 105 ? -7.743 8.073 14.698 1.00 89.00 105 PRO A CA 1
ATOM 787 C C . PRO A 1 105 ? -7.055 6.877 15.366 1.00 89.00 105 PRO A C 1
ATOM 789 O O . PRO A 1 105 ? -6.232 7.092 16.256 1.00 89.00 105 PRO A O 1
ATOM 792 N N . ILE A 1 106 ? -7.376 5.643 14.959 1.00 92.00 106 ILE A N 1
ATOM 793 C CA . ILE A 1 106 ? -6.839 4.420 15.578 1.00 92.00 106 ILE A CA 1
ATOM 794 C C . ILE A 1 106 ? -5.686 3.824 14.760 1.00 92.00 106 ILE A C 1
ATOM 796 O O . ILE A 1 106 ? -4.784 3.199 15.321 1.00 92.00 106 ILE A O 1
ATOM 800 N N . TYR A 1 107 ? -5.694 4.003 13.438 1.00 93.50 107 TYR A N 1
ATOM 801 C CA . TYR A 1 107 ? -4.752 3.327 12.553 1.00 93.50 107 TYR A CA 1
ATOM 80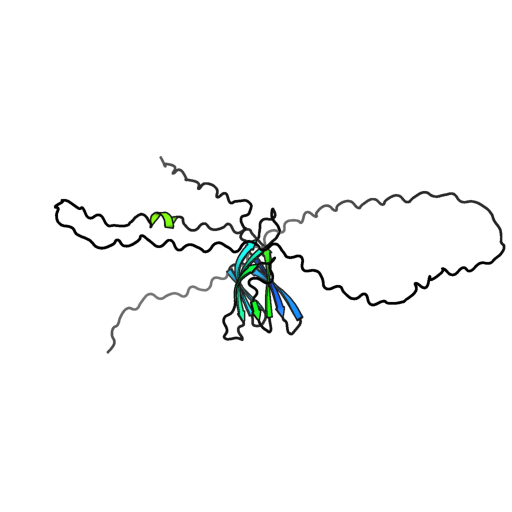2 C C . TYR A 1 107 ? -4.103 4.253 11.529 1.00 93.50 107 TYR A C 1
ATOM 804 O O . TYR A 1 107 ? -4.764 5.032 10.852 1.00 93.50 107 TYR A O 1
ATOM 812 N N . ALA A 1 108 ? -2.805 4.061 11.326 1.00 93.06 108 ALA A N 1
ATOM 813 C CA . ALA A 1 108 ? -2.009 4.736 10.313 1.00 93.06 108 ALA A CA 1
ATOM 814 C C . ALA A 1 108 ? -1.397 3.703 9.356 1.00 93.06 108 ALA A C 1
ATOM 816 O O . ALA A 1 108 ? -0.585 2.873 9.773 1.00 93.06 108 ALA A O 1
ATOM 817 N N . VAL A 1 109 ? -1.775 3.728 8.074 1.00 94.56 109 VAL A N 1
ATOM 818 C CA . VAL A 1 109 ? -1.296 2.770 7.060 1.00 94.56 109 VAL A CA 1
ATOM 819 C C . VAL A 1 109 ? -0.397 3.473 6.054 1.00 94.56 109 VAL A C 1
ATOM 821 O O . VAL A 1 109 ? -0.818 4.427 5.401 1.00 94.56 109 VAL A O 1
ATOM 824 N N . ARG A 1 110 ? 0.830 2.960 5.892 1.00 93.88 110 ARG A N 1
ATOM 825 C CA . ARG A 1 110 ? 1.814 3.474 4.931 1.00 93.88 110 ARG A CA 1
ATOM 826 C C . ARG A 1 110 ? 2.499 2.385 4.104 1.00 93.88 110 ARG A C 1
ATOM 828 O O . ARG A 1 110 ? 2.753 1.287 4.597 1.00 93.88 110 ARG A O 1
ATOM 835 N N . LEU A 1 111 ? 2.901 2.715 2.881 1.00 95.75 111 LEU A N 1
ATOM 836 C CA . LEU A 1 111 ? 3.745 1.868 2.049 1.00 95.75 111 LEU A CA 1
ATOM 837 C C . LEU A 1 111 ? 5.185 1.923 2.569 1.00 95.75 111 LEU A C 1
ATOM 839 O O . LEU A 1 111 ? 5.692 2.972 2.978 1.00 95.75 111 LEU A O 1
ATOM 843 N N . VAL A 1 112 ? 5.841 0.769 2.577 1.00 95.25 112 VAL A N 1
ATOM 844 C CA . VAL A 1 112 ? 7.260 0.638 2.922 1.00 95.25 112 VAL A CA 1
ATOM 845 C C . VAL A 1 112 ? 8.094 0.394 1.673 1.00 95.25 112 VAL A C 1
ATOM 847 O O . VAL A 1 112 ? 9.183 0.943 1.566 1.00 95.25 112 VAL A O 1
ATOM 850 N N . GLY A 1 113 ? 7.597 -0.420 0.744 1.00 95.44 113 GLY A N 1
ATOM 851 C CA . GLY A 1 113 ? 8.299 -0.744 -0.490 1.00 95.44 113 GLY A CA 1
ATOM 852 C C . GLY A 1 113 ? 7.570 -1.799 -1.312 1.00 95.44 113 GLY A C 1
ATOM 853 O O . GLY A 1 113 ? 6.549 -2.340 -0.881 1.00 95.44 113 GLY A O 1
ATOM 854 N N . CYS A 1 114 ? 8.125 -2.107 -2.478 1.00 96.56 114 CYS A N 1
ATOM 855 C CA . CYS A 1 114 ? 7.659 -3.181 -3.342 1.00 96.56 114 CYS A CA 1
ATOM 856 C C . CYS A 1 114 ? 8.704 -4.302 -3.413 1.00 96.56 114 CYS A C 1
ATOM 858 O O . CYS A 1 114 ? 9.906 -4.053 -3.373 1.00 96.56 114 CYS A O 1
ATOM 860 N N . ALA A 1 115 ? 8.251 -5.547 -3.519 1.00 94.75 115 ALA A N 1
ATOM 861 C CA . ALA A 1 115 ? 9.093 -6.737 -3.517 1.00 94.75 115 ALA A CA 1
ATOM 862 C C . ALA A 1 115 ? 8.563 -7.802 -4.491 1.00 94.75 115 ALA A C 1
ATOM 864 O O . ALA A 1 115 ? 7.549 -7.616 -5.164 1.00 94.75 115 ALA A O 1
ATOM 865 N N . GLY A 1 116 ? 9.258 -8.936 -4.559 1.00 94.50 116 GLY A N 1
ATOM 866 C CA . GLY A 1 116 ? 8.879 -10.053 -5.419 1.00 94.50 116 GLY A CA 1
ATOM 867 C C . GLY A 1 116 ? 9.284 -9.866 -6.882 1.00 94.50 116 GLY A C 1
ATOM 868 O O . GLY A 1 116 ? 10.175 -9.075 -7.223 1.00 94.50 116 GLY A O 1
ATOM 869 N N . ASP A 1 117 ? 8.631 -10.645 -7.736 1.00 93.81 117 ASP A N 1
ATOM 870 C CA . ASP A 1 117 ? 8.912 -10.735 -9.165 1.00 93.81 117 ASP A CA 1
ATOM 871 C C . ASP A 1 117 ? 8.596 -9.433 -9.897 1.00 93.81 117 ASP A C 1
ATOM 873 O O . ASP A 1 117 ? 7.668 -8.699 -9.543 1.00 93.81 117 ASP A O 1
ATOM 877 N N . MET A 1 118 ? 9.370 -9.153 -10.948 1.00 89.75 118 MET A N 1
ATOM 878 C CA . MET A 1 118 ? 9.068 -8.040 -11.839 1.00 89.75 118 MET A CA 1
ATOM 879 C C . MET A 1 118 ? 7.866 -8.380 -12.714 1.00 89.75 118 MET A C 1
ATOM 881 O O . MET A 1 118 ? 7.849 -9.394 -13.411 1.00 89.75 118 MET A O 1
ATOM 885 N N . VAL A 1 119 ? 6.879 -7.493 -12.703 1.00 87.38 119 VAL A N 1
ATOM 886 C CA . VAL A 1 119 ? 5.690 -7.581 -13.544 1.00 87.38 119 VAL A CA 1
ATOM 887 C C . VAL A 1 119 ? 5.879 -6.619 -14.705 1.00 87.38 119 VAL A C 1
ATOM 889 O O . VAL A 1 119 ? 5.931 -5.401 -14.514 1.00 87.38 119 VAL A O 1
ATOM 892 N N . ALA A 1 120 ? 6.000 -7.172 -15.913 1.00 74.69 120 ALA A N 1
ATOM 893 C CA . ALA A 1 120 ? 6.083 -6.367 -17.122 1.00 74.69 120 ALA A CA 1
ATOM 894 C C . ALA A 1 120 ? 4.816 -5.501 -17.250 1.00 74.69 120 ALA A C 1
ATOM 896 O O . ALA A 1 120 ? 3.710 -6.013 -17.039 1.00 74.69 120 ALA A O 1
ATOM 897 N N . PRO A 1 121 ? 4.939 -4.211 -17.611 1.00 70.69 121 PRO A N 1
ATOM 898 C CA . PRO A 1 121 ? 3.781 -3.410 -17.972 1.00 70.69 121 PRO A CA 1
ATOM 899 C C . PRO A 1 121 ? 3.051 -4.121 -19.113 1.00 70.69 121 PRO A C 1
ATOM 901 O O . PRO A 1 121 ? 3.625 -4.294 -20.186 1.00 70.69 121 PRO A O 1
ATOM 904 N N . VAL A 1 122 ? 1.816 -4.574 -18.881 1.00 67.50 122 VAL A N 1
ATOM 905 C CA . VAL A 1 122 ? 0.976 -5.101 -19.961 1.00 67.50 122 VAL A CA 1
ATOM 906 C C . VAL A 1 122 ? 0.616 -3.905 -20.838 1.00 67.50 122 VAL A C 1
ATOM 908 O O . VAL A 1 122 ? -0.091 -3.012 -20.361 1.00 67.50 122 VAL A O 1
ATOM 911 N N . PRO A 1 123 ? 1.111 -3.830 -22.087 1.00 64.62 123 PRO A N 1
ATOM 912 C CA . PRO A 1 123 ? 0.686 -2.770 -22.979 1.00 64.62 123 PRO A CA 1
ATOM 913 C C . PRO A 1 123 ? -0.817 -2.950 -23.230 1.00 64.62 123 PRO A C 1
ATOM 915 O O . PRO A 1 123 ? -1.258 -4.082 -23.468 1.00 64.62 123 PRO A O 1
ATOM 918 N N . PRO A 1 124 ? -1.629 -1.878 -23.170 1.00 67.44 124 PRO A N 1
ATOM 919 C CA . PRO A 1 124 ? -3.016 -1.974 -23.598 1.00 67.44 124 PRO A CA 1
ATOM 920 C C . PRO A 1 124 ? -3.046 -2.519 -25.033 1.00 67.44 124 PRO A C 1
ATOM 922 O O . PRO A 1 124 ? -2.152 -2.192 -25.825 1.00 67.44 124 PRO A O 1
ATOM 925 N N . PRO A 1 125 ? -4.032 -3.358 -25.397 1.00 63.50 125 PRO A N 1
ATOM 926 C CA . PRO A 1 125 ? -4.125 -3.846 -26.760 1.00 63.50 125 PRO A CA 1
ATOM 927 C C . PRO A 1 125 ? -4.198 -2.639 -27.696 1.00 63.50 125 PRO A C 1
ATOM 929 O O . PRO A 1 125 ? -5.056 -1.769 -27.549 1.00 63.50 125 PRO A O 1
ATOM 932 N N . LEU A 1 126 ? -3.309 -2.604 -28.686 1.00 65.44 126 LEU A N 1
ATOM 933 C CA . LEU A 1 126 ? -3.204 -1.549 -29.704 1.00 65.44 126 LEU A CA 1
ATOM 934 C C . LEU A 1 126 ? -4.482 -1.389 -30.565 1.00 65.44 126 LEU A C 1
ATOM 936 O O . LEU A 1 126 ? -4.515 -0.575 -31.484 1.00 65.44 126 LEU A O 1
ATOM 940 N N . ALA A 1 127 ? -5.556 -2.128 -30.258 1.00 60.50 127 ALA A N 1
ATOM 941 C CA . ALA A 1 127 ? -6.875 -2.055 -30.884 1.00 60.50 127 ALA A CA 1
ATOM 942 C C . ALA A 1 127 ? -7.495 -0.643 -30.857 1.00 60.50 127 ALA A C 1
ATOM 944 O O . ALA A 1 127 ? -8.321 -0.324 -31.710 1.00 60.50 127 ALA A O 1
ATOM 945 N N . GLY A 1 128 ? -7.055 0.227 -29.941 1.00 58.72 128 GLY A N 1
ATOM 946 C CA . GLY A 1 128 ? -7.477 1.630 -29.886 1.00 58.72 128 GLY A CA 1
ATOM 947 C C . GLY A 1 128 ? -7.096 2.471 -31.114 1.00 58.72 128 GLY A C 1
ATOM 948 O O . GLY A 1 128 ? -7.731 3.491 -31.358 1.00 58.72 128 GLY A O 1
ATOM 949 N N . LEU A 1 129 ? -6.125 2.042 -31.930 1.00 53.72 129 LEU A N 1
ATOM 950 C CA . LEU A 1 129 ? -5.763 2.734 -33.177 1.00 53.72 129 LEU A CA 1
ATOM 951 C C . LEU A 1 129 ? -6.628 2.310 -34.379 1.00 53.72 129 LEU A C 1
ATOM 953 O O . LEU A 1 129 ? -6.680 3.028 -35.372 1.00 53.72 129 LEU A O 1
ATOM 957 N N . ALA A 1 130 ? -7.341 1.181 -34.296 1.00 53.50 130 ALA A N 1
ATOM 958 C CA . ALA A 1 130 ? -8.207 0.693 -35.375 1.00 53.50 130 ALA A CA 1
ATOM 959 C C . ALA A 1 130 ? -9.625 1.299 -35.334 1.00 53.50 130 ALA A C 1
ATOM 961 O O . ALA A 1 130 ? -10.280 1.411 -36.367 1.00 53.50 130 ALA A O 1
ATOM 962 N N . ALA A 1 131 ? -10.098 1.726 -34.159 1.00 53.84 131 ALA A N 1
ATOM 963 C CA . ALA A 1 131 ? -11.454 2.253 -33.980 1.00 53.84 131 ALA A CA 1
ATOM 964 C C . ALA A 1 131 ? -11.626 3.725 -34.414 1.00 53.84 131 ALA A C 1
ATOM 966 O O . ALA A 1 131 ? -12.750 4.173 -34.618 1.00 53.84 131 ALA A O 1
ATOM 967 N N . ALA A 1 132 ? -10.535 4.478 -34.589 1.00 50.72 132 ALA A N 1
ATOM 968 C CA . ALA A 1 132 ? -10.587 5.899 -34.951 1.00 50.72 132 ALA A CA 1
ATOM 969 C C . ALA A 1 132 ? -10.758 6.165 -36.464 1.00 50.72 132 ALA A C 1
ATOM 971 O O . ALA A 1 132 ? -10.936 7.311 -36.863 1.00 50.72 132 ALA A O 1
ATOM 972 N N . ALA A 1 133 ? -10.716 5.133 -37.317 1.00 52.94 133 ALA A N 1
ATOM 973 C CA . ALA A 1 133 ? -10.731 5.286 -38.777 1.00 52.94 133 ALA A CA 1
ATOM 974 C C . ALA A 1 133 ? -12.126 5.195 -39.430 1.00 52.94 133 ALA A C 1
ATOM 976 O O . ALA A 1 133 ? -12.225 5.254 -40.651 1.00 52.94 133 ALA A O 1
ATOM 977 N N . THR A 1 134 ? -13.211 5.042 -38.662 1.00 48.31 134 THR A N 1
ATOM 978 C CA . THR A 1 134 ? -14.572 4.951 -39.226 1.00 48.31 134 THR A CA 1
ATOM 979 C C . THR A 1 134 ? -15.438 6.111 -38.744 1.00 48.31 134 THR A C 1
ATOM 981 O O . THR A 1 134 ? -16.258 5.963 -37.844 1.00 48.31 134 THR A O 1
ATOM 984 N N . GLN A 1 135 ? -15.264 7.280 -39.361 1.00 55.41 135 GLN A N 1
ATOM 985 C CA . GLN A 1 135 ? -16.320 8.291 -39.418 1.00 55.41 135 GLN A CA 1
ATOM 986 C C . GLN A 1 135 ? -16.992 8.192 -40.800 1.00 55.41 135 GLN A C 1
ATOM 988 O O . GLN A 1 135 ? -16.323 8.443 -41.801 1.00 55.41 135 GLN A O 1
ATOM 993 N N . PRO A 1 136 ? -18.280 7.816 -40.901 1.00 54.09 136 PRO A N 1
ATOM 994 C CA . PRO A 1 136 ? -19.042 7.935 -42.137 1.00 54.09 136 PRO A CA 1
ATOM 995 C C . PRO A 1 136 ? -19.654 9.338 -42.233 1.00 54.09 136 PRO A C 1
ATOM 997 O O . PRO A 1 136 ? -20.366 9.767 -41.326 1.00 54.09 136 PRO A O 1
ATOM 1000 N N . GLY A 1 137 ? -19.399 10.044 -43.335 1.00 44.91 137 GLY A N 1
ATOM 1001 C CA . GLY A 1 137 ? -20.004 11.353 -43.579 1.00 44.91 137 GLY A CA 1
ATOM 1002 C C . GLY A 1 137 ? -19.466 12.067 -44.813 1.00 44.91 137 GLY A C 1
ATOM 1003 O O . GLY A 1 137 ? -18.934 13.163 -44.693 1.00 44.91 137 GLY A O 1
ATOM 1004 N N . ASP A 1 138 ? -19.603 11.441 -45.982 1.00 54.72 138 ASP A N 1
ATOM 1005 C CA . ASP A 1 138 ? -19.467 12.095 -47.286 1.00 54.72 138 ASP A CA 1
ATOM 1006 C C . ASP A 1 138 ? -20.855 12.618 -47.712 1.00 54.72 138 ASP A C 1
ATOM 1008 O O . ASP A 1 138 ? -21.816 11.847 -47.790 1.00 54.72 138 ASP A O 1
ATOM 1012 N N . GLN A 1 139 ? -20.987 13.923 -47.955 1.00 48.53 139 GLN A N 1
ATOM 1013 C CA . GLN A 1 139 ? -22.081 14.492 -48.749 1.00 48.53 139 GLN A CA 1
ATOM 1014 C C . GLN A 1 139 ? -21.465 15.480 -49.759 1.00 48.53 139 GLN A C 1
ATOM 1016 O O . GLN A 1 139 ? -20.684 16.344 -49.348 1.00 48.53 139 GLN A O 1
ATOM 1021 N N . PRO A 1 140 ? -21.801 15.388 -51.061 1.00 54.22 140 PRO A N 1
ATOM 1022 C CA . PRO A 1 140 ? -21.183 16.194 -52.106 1.00 54.22 140 PRO A CA 1
ATOM 1023 C C . PRO A 1 140 ? -21.892 17.544 -52.259 1.00 54.22 140 PRO A C 1
ATOM 1025 O O . PRO A 1 140 ? -23.120 17.615 -52.236 1.00 54.22 140 PRO A O 1
ATOM 1028 N N . VAL A 1 141 ? -21.125 18.611 -52.492 1.00 49.94 141 VAL A N 1
ATOM 1029 C CA . VAL A 1 141 ? -21.657 19.938 -52.842 1.00 49.94 141 VAL A CA 1
ATOM 1030 C C . VAL A 1 141 ? -21.338 20.282 -54.299 1.00 49.94 141 VAL A C 1
ATOM 1032 O O . VAL A 1 141 ? -20.166 20.345 -54.672 1.00 49.94 141 VAL A O 1
ATOM 1035 N N . PRO A 1 142 ? -22.353 20.552 -55.137 1.00 47.06 142 PRO A N 1
ATOM 1036 C CA . PRO A 1 142 ? -22.172 21.317 -56.362 1.00 47.06 142 PRO A CA 1
ATOM 1037 C C . PRO A 1 142 ? -22.916 22.661 -56.312 1.00 47.06 142 PRO A C 1
ATOM 1039 O O . PRO A 1 142 ? -24.104 22.710 -56.013 1.00 47.06 142 PRO A O 1
ATOM 1042 N N . GLY A 1 143 ? -22.228 23.722 -56.748 1.00 38.16 143 GLY A N 1
ATOM 1043 C CA . GLY A 1 143 ? -22.836 24.775 -57.573 1.00 38.16 143 GLY A CA 1
ATOM 1044 C C . GLY A 1 143 ? -23.292 26.073 -56.896 1.00 38.16 143 GLY A C 1
ATOM 1045 O O . GLY A 1 143 ? -24.359 26.153 -56.308 1.00 38.16 143 GLY A O 1
ATOM 1046 N N . THR A 1 144 ? -22.478 27.103 -57.112 1.00 44.06 144 THR A N 1
ATOM 1047 C CA . THR A 1 144 ? -22.605 28.559 -56.921 1.00 44.06 144 THR A CA 1
ATOM 1048 C C . THR A 1 144 ? -23.953 29.195 -57.316 1.00 44.06 144 THR A C 1
ATOM 1050 O O . THR A 1 144 ? -24.511 28.839 -58.350 1.00 44.06 144 THR A O 1
ATOM 1053 N N . SER A 1 145 ? -24.384 30.240 -56.588 1.00 45.81 145 SER A N 1
ATOM 1054 C CA . SER A 1 145 ? -24.628 31.582 -57.161 1.00 45.81 145 SER A CA 1
ATOM 1055 C C . SER A 1 145 ? -24.813 32.679 -56.101 1.00 45.81 145 SER A C 1
ATOM 1057 O O . SER A 1 145 ? -25.404 32.484 -55.045 1.00 45.81 145 SER A O 1
ATOM 1059 N N . ASP A 1 146 ? -24.231 33.813 -56.467 1.00 46.56 146 ASP A N 1
ATOM 1060 C CA . ASP A 1 146 ? -23.974 35.106 -55.830 1.00 46.56 146 ASP A CA 1
ATOM 1061 C C . ASP A 1 146 ? -25.237 35.952 -55.528 1.00 46.56 146 ASP A C 1
ATOM 1063 O O . ASP A 1 146 ? -26.193 35.908 -56.300 1.00 46.56 146 ASP A O 1
ATOM 1067 N N . GLN A 1 147 ? -25.210 36.752 -54.445 1.00 42.34 147 GLN A N 1
ATOM 1068 C CA . GLN A 1 147 ? -25.389 38.229 -54.419 1.00 42.34 147 GLN A CA 1
ATOM 1069 C C . GLN A 1 147 ? -25.990 38.782 -53.110 1.00 42.34 147 GLN A C 1
ATOM 1071 O O . GLN A 1 147 ? -27.112 38.453 -52.734 1.00 42.34 147 GLN A O 1
ATOM 1076 N N . GLY A 1 148 ? -25.273 39.745 -52.503 1.00 34.72 148 GLY A N 1
ATOM 1077 C CA . GLY A 1 148 ? -25.865 40.846 -51.724 1.00 34.72 148 GLY A CA 1
ATOM 1078 C C . GLY A 1 148 ? -25.466 40.960 -50.244 1.00 34.72 148 GLY A C 1
ATOM 1079 O O . GLY A 1 148 ? -26.215 40.556 -49.363 1.00 34.72 148 GLY A O 1
ATOM 1080 N N . THR A 1 149 ? -24.322 41.585 -49.954 1.00 38.06 149 THR A N 1
ATOM 1081 C CA . THR A 1 149 ? -23.957 42.174 -48.641 1.00 38.06 149 THR A CA 1
ATOM 1082 C C . THR A 1 149 ? -24.895 43.356 -48.285 1.00 38.06 149 THR A C 1
ATOM 1084 O O . THR A 1 149 ? -25.429 43.953 -49.222 1.00 38.06 149 THR A O 1
ATOM 1087 N N . PRO A 1 150 ? -25.079 43.782 -47.001 1.00 47.31 150 PRO A N 1
ATOM 1088 C CA . PRO A 1 150 ? -23.973 44.109 -46.085 1.00 47.31 150 PRO A CA 1
ATOM 1089 C C . PRO A 1 150 ? -24.137 43.823 -44.564 1.00 47.31 150 PRO A C 1
ATOM 1091 O O . PRO A 1 150 ? -25.220 43.851 -43.992 1.00 47.31 150 PRO A O 1
ATOM 1094 N N . SER A 1 151 ? -22.966 43.673 -43.927 1.00 47.94 151 SER A N 1
ATOM 1095 C CA . SER A 1 151 ? -22.583 44.069 -42.554 1.00 47.94 151 SER A CA 1
ATOM 1096 C C . SER A 1 151 ? -23.229 43.411 -41.323 1.00 47.94 151 SER A C 1
ATOM 1098 O O . SER A 1 151 ? -24.246 43.879 -40.823 1.00 47.94 151 SER A O 1
ATOM 1100 N N . VAL A 1 152 ? -22.493 42.474 -40.699 1.00 55.53 152 VAL A N 1
ATOM 1101 C CA . VAL A 1 152 ? -22.531 42.198 -39.244 1.00 55.53 152 VAL A CA 1
ATOM 1102 C C . VAL A 1 152 ? -21.092 41.902 -38.755 1.00 55.53 152 VAL A C 1
ATOM 1104 O O . VAL A 1 152 ? -20.365 41.209 -39.471 1.00 55.53 152 VAL A O 1
ATOM 1107 N N . PRO A 1 153 ? -20.628 42.430 -37.600 1.00 48.62 153 PRO A N 1
ATOM 1108 C CA . PRO A 1 153 ? -19.258 42.233 -37.111 1.00 48.62 153 PRO A CA 1
ATOM 1109 C C . PRO A 1 153 ? -18.979 40.760 -36.786 1.00 48.62 153 PRO A C 1
ATOM 1111 O O . PRO A 1 153 ? -19.840 40.066 -36.248 1.00 48.62 153 PRO A O 1
ATOM 1114 N N . GLY A 1 154 ? -17.780 40.285 -37.131 1.00 49.28 154 GLY A N 1
ATOM 1115 C CA . GLY A 1 154 ? -17.422 38.867 -37.077 1.00 49.28 154 GLY A CA 1
ATOM 1116 C C . GLY A 1 154 ? -17.428 38.249 -35.670 1.00 49.28 154 GLY A C 1
ATOM 1117 O O . GLY A 1 154 ? -17.128 38.938 -34.693 1.00 49.28 154 GLY A O 1
ATOM 1118 N N . PRO A 1 155 ? -17.700 36.936 -35.548 1.00 50.53 155 PRO A N 1
ATOM 1119 C CA . PRO A 1 155 ? -17.399 36.198 -34.336 1.00 50.53 155 PRO A CA 1
ATOM 1120 C C . PRO A 1 155 ? -15.907 35.851 -34.305 1.00 50.53 155 PRO A C 1
ATOM 1122 O O . PRO A 1 155 ? -15.368 35.175 -35.182 1.00 50.53 155 PRO A O 1
ATOM 1125 N N . SER A 1 156 ? -15.248 36.350 -33.266 1.00 53.19 156 SER A N 1
ATOM 1126 C CA . SER A 1 156 ? -13.907 35.972 -32.842 1.00 53.19 156 SER A CA 1
ATOM 1127 C C . SER A 1 156 ? -13.762 34.450 -32.742 1.00 53.19 156 SER A C 1
ATOM 1129 O O . SER A 1 156 ? -14.669 33.758 -32.280 1.00 53.19 156 SER A O 1
ATOM 1131 N N . GLY A 1 157 ? -12.602 33.959 -33.183 1.00 50.66 157 GLY A N 1
ATOM 1132 C CA . GLY A 1 157 ? -12.220 32.549 -33.209 1.00 50.66 157 GLY A CA 1
ATOM 1133 C C . GLY A 1 157 ? -12.237 31.834 -31.848 1.00 50.66 157 GLY A C 1
ATOM 1134 O O . GLY A 1 157 ? -12.555 32.428 -30.815 1.00 50.66 157 GLY A O 1
ATOM 1135 N N . PRO A 1 158 ? -11.903 30.531 -31.840 1.00 54.06 158 PRO A N 1
ATOM 1136 C CA . PRO A 1 158 ? -11.952 29.707 -30.641 1.00 54.06 158 PRO A CA 1
ATOM 1137 C C . PRO A 1 158 ? -11.009 30.271 -29.578 1.00 54.06 158 PRO A C 1
ATOM 1139 O O . PRO A 1 158 ? -9.821 30.483 -29.816 1.00 54.06 158 PRO A O 1
ATOM 1142 N N . GLN A 1 159 ? -11.579 30.531 -28.404 1.00 52.78 159 GLN A N 1
ATOM 1143 C CA . GLN A 1 159 ? -10.881 31.056 -27.242 1.00 52.78 159 GLN A CA 1
ATOM 1144 C C . GLN A 1 159 ? -9.775 30.062 -26.859 1.00 52.78 159 GLN A C 1
ATOM 1146 O O . GLN A 1 159 ? -10.054 28.964 -26.375 1.00 52.78 159 GLN A O 1
ATOM 1151 N N . VAL A 1 160 ? -8.515 30.434 -27.081 1.00 47.41 160 VAL A N 1
ATOM 1152 C CA . VAL A 1 160 ? -7.382 29.783 -26.423 1.00 47.41 160 VAL A CA 1
ATOM 1153 C C . VAL A 1 160 ? -7.534 30.096 -24.942 1.00 47.41 160 VAL A C 1
ATOM 1155 O O . VAL A 1 160 ? -7.379 31.244 -24.525 1.00 47.41 160 VAL A O 1
ATOM 1158 N N . LEU A 1 161 ? -7.885 29.089 -24.144 1.00 52.59 161 LEU A N 1
ATOM 1159 C CA . LEU A 1 161 ? -7.799 29.191 -22.696 1.00 52.59 161 LEU A CA 1
ATOM 1160 C C . LEU A 1 161 ? -6.306 29.275 -22.351 1.00 52.59 161 LEU A C 1
ATOM 1162 O O . LEU A 1 161 ? -5.609 28.267 -22.253 1.00 52.59 161 LEU A O 1
ATOM 1166 N N . THR A 1 162 ? -5.798 30.501 -22.259 1.00 51.25 162 THR A N 1
ATOM 1167 C CA . THR A 1 162 ? -4.466 30.804 -21.745 1.00 51.25 162 THR A CA 1
ATOM 1168 C C . THR A 1 162 ? -4.352 30.208 -20.347 1.00 51.25 162 THR A C 1
ATOM 1170 O O . THR A 1 162 ? -4.993 30.675 -19.407 1.00 51.25 162 THR A O 1
ATOM 1173 N N . VAL A 1 163 ? -3.532 29.166 -20.210 1.00 64.31 163 VAL A N 1
ATOM 1174 C CA . VAL A 1 163 ? -3.009 28.731 -18.913 1.00 64.31 163 VAL A CA 1
ATOM 1175 C C . VAL A 1 163 ? -2.256 29.929 -18.317 1.00 64.31 163 VAL A C 1
ATOM 1177 O O . VAL A 1 163 ? -1.376 30.466 -18.996 1.00 64.31 163 VAL A O 1
ATOM 1180 N N . PRO A 1 164 ? -2.588 30.403 -17.102 1.00 70.00 164 PRO A N 1
ATOM 1181 C CA . PRO A 1 164 ? -1.824 31.476 -16.478 1.00 70.00 164 PRO A CA 1
ATOM 1182 C C . PRO A 1 164 ? -0.365 31.021 -16.298 1.00 70.00 164 PRO A C 1
ATOM 1184 O O . PRO A 1 164 ? -0.134 29.855 -15.962 1.00 70.00 164 PRO A O 1
ATOM 1187 N N . PRO A 1 165 ? 0.631 31.898 -16.516 1.00 65.25 165 PRO A N 1
ATOM 1188 C CA . PRO A 1 165 ? 2.017 31.546 -16.252 1.00 65.25 165 PRO A CA 1
ATOM 1189 C C . PRO A 1 165 ? 2.173 31.167 -14.777 1.00 65.25 165 PRO A C 1
ATOM 1191 O O . PRO A 1 165 ? 1.630 31.828 -13.889 1.00 65.25 165 PRO A O 1
ATOM 1194 N N . ALA A 1 166 ? 2.915 30.087 -14.533 1.00 63.66 166 ALA A N 1
ATOM 1195 C CA . ALA A 1 166 ? 3.349 29.702 -13.200 1.00 63.66 166 ALA A CA 1
ATOM 1196 C C . ALA A 1 166 ? 3.978 30.916 -12.483 1.00 63.66 166 ALA A C 1
ATOM 1198 O O . ALA A 1 166 ? 4.700 31.688 -13.127 1.00 63.66 166 ALA A O 1
ATOM 1199 N N . PRO A 1 167 ? 3.735 31.110 -11.174 1.00 68.56 167 PRO A N 1
ATOM 1200 C CA . PRO A 1 167 ? 4.430 32.149 -10.429 1.00 68.56 167 PRO A CA 1
ATOM 1201 C C . PRO A 1 167 ? 5.945 31.908 -10.524 1.00 68.56 167 PRO A C 1
ATOM 1203 O O . PRO A 1 167 ? 6.377 30.750 -10.509 1.00 68.56 167 PRO A O 1
ATOM 1206 N N . PRO A 1 168 ? 6.773 32.965 -10.628 1.00 62.59 168 PRO A N 1
ATOM 1207 C CA . PRO A 1 168 ? 8.214 32.792 -10.572 1.00 62.59 168 PRO A CA 1
ATOM 1208 C C . PRO A 1 168 ? 8.561 32.108 -9.253 1.00 62.59 168 PRO A C 1
ATOM 1210 O O . PRO A 1 168 ? 8.041 32.478 -8.198 1.00 62.59 168 PRO A O 1
ATOM 1213 N N . ALA A 1 169 ? 9.429 31.099 -9.332 1.00 54.53 169 ALA A N 1
ATOM 1214 C CA . ALA A 1 169 ? 10.071 30.511 -8.173 1.00 54.53 169 ALA A CA 1
ATOM 1215 C C . ALA A 1 169 ? 10.632 31.650 -7.314 1.00 54.53 169 ALA A C 1
ATOM 1217 O O . ALA A 1 169 ? 11.609 32.304 -7.685 1.00 54.53 169 ALA A O 1
ATOM 1218 N N . GLY A 1 170 ? 9.970 31.921 -6.189 1.00 43.28 170 GLY A N 1
ATOM 1219 C CA . GLY A 1 170 ? 10.525 32.777 -5.162 1.00 43.28 170 GLY A CA 1
ATOM 1220 C C . GLY A 1 170 ? 11.839 32.146 -4.737 1.00 43.28 170 GLY A C 1
ATOM 1221 O O . GLY A 1 170 ? 11.866 30.996 -4.298 1.00 43.28 170 GLY A O 1
ATOM 1222 N N . GLN A 1 171 ? 12.934 32.880 -4.912 1.00 61.72 171 GLN A N 1
ATOM 1223 C CA . GLN A 1 171 ? 14.184 32.566 -4.236 1.00 61.72 171 GLN A CA 1
ATOM 1224 C C . GLN A 1 171 ? 13.863 32.322 -2.756 1.00 61.72 171 GLN A C 1
ATOM 1226 O O . GLN A 1 171 ? 13.084 33.094 -2.185 1.00 61.72 171 GLN A O 1
ATOM 1231 N N . PRO A 1 172 ? 14.423 31.284 -2.114 1.00 50.47 172 PRO A N 1
ATOM 1232 C CA . PRO A 1 172 ? 14.288 31.153 -0.678 1.00 50.47 172 PRO A CA 1
ATOM 1233 C C . PRO A 1 172 ? 14.903 32.405 -0.054 1.00 50.47 172 PRO A C 1
ATOM 1235 O O . PRO A 1 172 ? 16.116 32.609 -0.091 1.00 50.47 172 PRO A O 1
ATOM 1238 N N . ALA A 1 173 ? 14.047 33.272 0.485 1.00 48.53 173 ALA A N 1
ATOM 1239 C CA . ALA A 1 173 ? 14.481 34.269 1.436 1.00 48.53 173 ALA A CA 1
ATOM 1240 C C . ALA A 1 173 ? 15.169 33.491 2.557 1.00 48.53 173 ALA A C 1
ATOM 1242 O O . ALA A 1 173 ? 14.556 32.624 3.185 1.00 48.53 173 ALA A O 1
ATOM 1243 N N . ALA A 1 174 ? 16.458 33.755 2.753 1.00 49.00 174 ALA A N 1
ATOM 1244 C CA . ALA A 1 174 ? 17.173 33.325 3.934 1.00 49.00 174 ALA A CA 1
ATOM 1245 C C . ALA A 1 174 ? 16.404 33.871 5.142 1.00 49.00 174 ALA A C 1
ATOM 1247 O O . ALA A 1 174 ? 16.495 35.052 5.474 1.00 49.00 174 ALA A O 1
ATOM 1248 N N . ALA A 1 175 ? 15.578 33.023 5.750 1.00 48.53 175 ALA A N 1
ATOM 1249 C CA . ALA A 1 175 ? 14.989 33.305 7.037 1.00 48.53 175 ALA A CA 1
ATOM 1250 C C . ALA A 1 175 ? 16.154 33.367 8.022 1.00 48.53 175 ALA A C 1
ATOM 1252 O O . ALA A 1 175 ? 16.759 32.348 8.361 1.00 48.53 175 ALA A O 1
ATOM 1253 N N . SER A 1 176 ? 16.509 34.583 8.426 1.00 55.84 176 SER A N 1
ATOM 1254 C CA . SER A 1 176 ? 17.373 34.827 9.567 1.00 55.84 176 SER A CA 1
ATOM 1255 C C . SER A 1 176 ? 16.828 34.019 10.741 1.00 55.84 176 SER A C 1
ATOM 1257 O O . SER A 1 176 ? 15.702 34.245 11.187 1.00 55.84 176 SER A O 1
ATOM 1259 N N . ALA A 1 177 ? 17.610 33.047 11.208 1.00 51.69 177 ALA A N 1
ATOM 1260 C CA . ALA A 1 177 ? 17.310 32.316 12.427 1.00 51.69 177 ALA A CA 1
ATOM 1261 C C . ALA A 1 177 ? 17.042 33.319 13.565 1.00 51.69 177 ALA A C 1
ATOM 1263 O O . ALA A 1 177 ? 17.785 34.301 13.684 1.00 51.69 177 ALA A O 1
ATOM 1264 N N . PRO A 1 178 ? 16.030 33.112 14.425 1.00 52.91 178 PRO A N 1
ATOM 1265 C CA . PRO A 1 178 ? 15.971 33.857 15.669 1.00 52.91 178 PRO A CA 1
ATOM 1266 C C . PRO A 1 178 ? 17.229 33.513 16.470 1.00 52.91 178 PRO A C 1
ATOM 1268 O O . PRO A 1 178 ? 17.528 32.343 16.716 1.00 52.91 178 PRO A O 1
ATOM 1271 N N . ALA A 1 179 ? 17.990 34.543 16.837 1.00 50.38 179 ALA A N 1
ATOM 1272 C CA . ALA A 1 179 ? 19.113 34.412 17.746 1.00 50.38 179 ALA A CA 1
ATOM 1273 C C . ALA A 1 179 ? 18.616 33.753 19.038 1.00 50.38 179 ALA A C 1
ATOM 1275 O O . ALA A 1 179 ? 17.848 34.342 19.798 1.00 50.38 179 ALA A O 1
ATOM 1276 N N . VAL A 1 180 ? 19.043 32.515 19.269 1.00 54.97 180 VAL A N 1
ATOM 1277 C CA . VAL A 1 180 ? 18.887 31.849 20.559 1.00 54.97 180 VAL A CA 1
ATOM 1278 C C . VAL A 1 180 ? 19.671 32.695 21.569 1.00 54.97 180 VAL A C 1
ATOM 1280 O O . VAL A 1 180 ? 20.872 32.894 21.361 1.00 54.97 180 VAL A O 1
ATOM 1283 N N . PRO A 1 181 ? 19.061 33.250 22.632 1.00 51.50 181 PRO A N 1
ATOM 1284 C CA . PRO A 1 181 ? 19.842 33.914 23.658 1.00 51.50 181 PRO A CA 1
ATOM 1285 C C . PRO A 1 181 ? 20.725 32.855 24.315 1.00 51.50 181 PRO A C 1
ATOM 1287 O O . PRO A 1 181 ? 20.235 31.880 24.883 1.00 51.50 181 PRO A O 1
ATOM 1290 N N . ALA A 1 182 ? 22.040 33.039 24.213 1.00 49.22 182 ALA A N 1
ATOM 1291 C CA . ALA A 1 182 ? 23.000 32.258 24.969 1.00 49.22 182 ALA A CA 1
ATOM 1292 C C . ALA A 1 182 ? 22.687 32.437 26.460 1.00 49.22 182 ALA A C 1
ATOM 1294 O O . ALA A 1 182 ? 22.975 33.483 27.050 1.00 49.22 182 ALA A O 1
ATOM 1295 N N . ALA A 1 183 ? 22.077 31.420 27.068 1.00 47.16 183 ALA A N 1
ATOM 1296 C CA . ALA A 1 183 ? 22.069 31.275 28.509 1.00 47.16 183 ALA A CA 1
ATOM 1297 C C . ALA A 1 183 ? 23.534 31.198 28.944 1.00 47.16 183 ALA A C 1
ATOM 1299 O O . ALA A 1 183 ? 24.244 30.232 28.660 1.00 47.16 183 ALA A O 1
ATOM 1300 N N . ARG A 1 184 ? 24.006 32.277 29.570 1.00 49.19 184 ARG A N 1
ATOM 1301 C CA . ARG A 1 184 ? 25.332 32.371 30.169 1.00 49.19 184 ARG A CA 1
ATOM 1302 C C . ARG A 1 184 ? 25.355 31.446 31.381 1.00 49.19 184 ARG A C 1
ATOM 1304 O O . ARG A 1 184 ? 25.111 31.883 32.500 1.00 49.19 184 ARG A O 1
ATOM 1311 N N . PHE A 1 185 ? 25.633 30.167 31.160 1.00 44.09 185 PHE A N 1
ATOM 1312 C CA . PHE A 1 185 ? 26.094 29.295 32.229 1.00 44.09 185 PHE A CA 1
ATOM 1313 C C . PHE A 1 185 ? 27.524 29.714 32.569 1.00 44.09 185 PHE A C 1
ATOM 1315 O O . PHE A 1 185 ? 28.494 29.286 31.950 1.00 44.09 185 PHE A O 1
ATOM 1322 N N . GLY A 1 186 ? 27.634 30.623 33.537 1.00 54.22 186 GLY A N 1
ATOM 1323 C CA . GLY A 1 186 ? 28.867 30.855 34.271 1.00 54.22 186 GLY A CA 1
ATOM 1324 C C . GLY A 1 186 ? 29.175 29.614 35.100 1.00 54.22 186 GLY A C 1
ATOM 1325 O O . GLY A 1 186 ? 28.726 29.496 36.233 1.00 54.22 186 GLY A O 1
ATOM 1326 N N . GLY A 1 187 ? 29.906 28.677 34.507 1.00 44.41 187 GLY A N 1
ATOM 1327 C CA . GLY A 1 187 ? 30.483 27.526 35.185 1.00 44.41 187 GLY A CA 1
ATOM 1328 C C . GLY A 1 187 ? 31.921 27.390 34.721 1.00 44.41 187 GLY A C 1
ATOM 1329 O O . GLY A 1 187 ? 32.171 27.002 33.583 1.00 44.41 187 GLY A O 1
ATOM 1330 N N . ALA A 1 188 ? 32.860 27.785 35.577 1.00 54.16 188 ALA A N 1
ATOM 1331 C CA . ALA A 1 188 ? 34.284 27.583 35.353 1.00 54.16 188 ALA A CA 1
ATOM 1332 C C . ALA A 1 188 ? 34.569 26.091 35.096 1.00 54.16 188 ALA A C 1
ATOM 1334 O O . ALA A 1 188 ? 33.987 25.248 35.786 1.00 54.16 188 ALA A O 1
ATOM 1335 N N . PRO A 1 189 ? 35.462 25.732 34.157 1.00 52.00 189 PRO A N 1
ATOM 1336 C CA . PRO A 1 189 ? 35.942 24.366 34.081 1.00 52.00 189 PRO A CA 1
ATOM 1337 C C . PRO A 1 189 ? 36.798 24.120 35.323 1.00 52.00 189 PRO A C 1
ATOM 1339 O O . PRO A 1 189 ? 37.928 24.596 35.425 1.00 52.00 189 PRO A O 1
ATOM 1342 N N . LEU A 1 190 ? 36.246 23.403 36.300 1.00 50.50 190 LEU A N 1
ATOM 1343 C CA . LEU A 1 190 ? 37.068 22.754 37.306 1.00 50.50 190 LEU A CA 1
ATOM 1344 C C . LEU A 1 190 ? 37.891 21.697 36.570 1.00 50.50 190 LEU A C 1
ATOM 1346 O O . LEU A 1 190 ? 37.389 20.632 36.215 1.00 50.50 190 LEU A O 1
ATOM 1350 N N . SER A 1 191 ? 39.150 22.044 36.302 1.00 54.12 191 SER A N 1
ATOM 1351 C CA . SER A 1 191 ? 40.220 21.099 36.021 1.00 54.12 191 SER A CA 1
ATOM 1352 C C . SER A 1 191 ? 40.183 20.006 37.083 1.00 54.12 191 SER A C 1
ATOM 1354 O O . SER A 1 191 ? 40.537 20.249 38.236 1.00 54.12 191 SER A O 1
ATOM 1356 N N . LEU A 1 192 ? 39.753 18.802 36.707 1.00 43.91 192 LEU A N 1
ATOM 1357 C CA . LEU A 1 192 ? 40.075 17.616 37.485 1.00 43.91 192 LEU A CA 1
ATOM 1358 C C . LEU A 1 192 ? 41.526 17.264 37.156 1.00 43.91 192 LEU A C 1
ATOM 1360 O O . LEU A 1 192 ? 41.825 16.622 36.150 1.00 43.91 192 LEU A O 1
ATOM 1364 N N . SER A 1 193 ? 42.426 17.785 37.986 1.00 53.72 193 SER A N 1
ATOM 1365 C CA . SER A 1 193 ? 43.805 17.329 38.091 1.00 53.72 193 SER A CA 1
ATOM 1366 C C . SER A 1 193 ? 43.841 15.812 38.334 1.00 53.72 193 SER A C 1
ATOM 1368 O O . SER A 1 193 ? 42.992 15.302 39.071 1.00 53.72 193 SER A O 1
ATOM 1370 N N . PRO A 1 194 ? 44.806 15.077 37.755 1.00 64.69 194 PRO A N 1
ATOM 1371 C CA . PRO A 1 194 ? 45.071 13.704 38.169 1.00 64.69 194 PRO A CA 1
ATOM 1372 C C . PRO A 1 194 ? 45.556 13.694 39.631 1.00 64.69 194 PRO A C 1
ATOM 1374 O O . PRO A 1 194 ? 46.270 14.621 40.025 1.00 64.69 194 PRO A O 1
ATOM 1377 N N . PRO A 1 195 ? 45.200 12.684 40.446 1.00 59.44 195 PRO A N 1
ATOM 1378 C CA . PRO A 1 195 ? 45.865 12.483 41.721 1.00 59.44 195 PRO A CA 1
ATOM 1379 C C . PRO A 1 195 ? 47.316 12.064 41.463 1.00 59.44 195 PRO A C 1
ATOM 1381 O O . PRO A 1 195 ? 47.599 10.991 40.931 1.00 59.44 195 PRO A O 1
ATOM 1384 N N . ASP A 1 196 ? 48.206 12.988 41.803 1.00 53.44 196 ASP A N 1
ATOM 1385 C CA . ASP A 1 196 ? 49.578 12.734 42.208 1.00 53.44 196 ASP A CA 1
ATOM 1386 C C . ASP A 1 196 ? 49.532 11.971 43.538 1.00 53.44 196 ASP A C 1
ATOM 1388 O O . ASP A 1 196 ? 48.909 12.441 44.491 1.00 53.44 196 ASP A O 1
ATOM 1392 N N . GLU A 1 197 ? 50.146 10.792 43.594 1.00 50.03 197 GLU A N 1
ATOM 1393 C CA . GLU A 1 197 ? 50.531 10.199 44.872 1.00 50.03 197 GLU A CA 1
ATOM 1394 C C . GLU A 1 197 ? 51.922 9.578 44.710 1.00 50.03 197 GLU A C 1
ATOM 1396 O O . GLU A 1 197 ? 52.110 8.481 44.179 1.00 50.03 197 GLU A O 1
ATOM 1401 N N . ASP A 1 198 ? 52.905 10.392 45.087 1.00 47.97 198 ASP A N 1
ATOM 1402 C CA . ASP A 1 198 ? 54.322 10.087 45.231 1.00 47.97 198 ASP A CA 1
ATOM 1403 C C . ASP A 1 198 ? 54.621 9.367 46.568 1.00 47.97 198 ASP A C 1
ATOM 1405 O O . ASP A 1 198 ? 53.987 9.642 47.590 1.00 47.97 198 ASP A O 1
ATOM 1409 N N . ALA A 1 199 ? 55.683 8.541 46.535 1.00 52.47 199 ALA A N 1
ATOM 1410 C CA . ALA A 1 199 ? 56.626 8.195 47.625 1.00 52.47 199 AL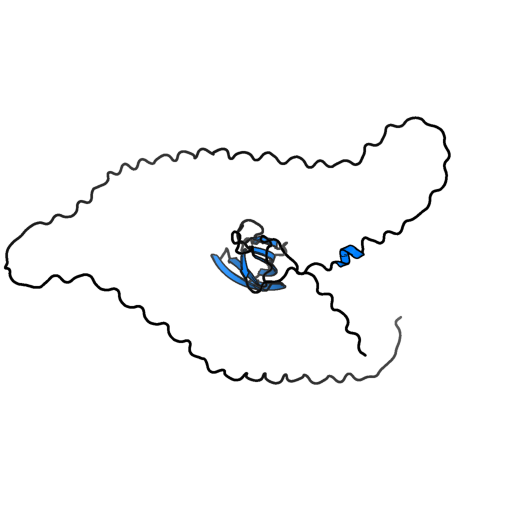A A CA 1
ATOM 1411 C C . ALA A 1 199 ? 56.594 6.749 48.232 1.00 52.47 199 ALA A C 1
ATOM 1413 O O . ALA A 1 199 ? 55.595 6.042 48.137 1.00 52.47 199 ALA A O 1
ATOM 1414 N N . PRO A 1 200 ? 57.695 6.251 48.863 1.00 55.94 200 PRO A N 1
ATOM 1415 C CA . PRO A 1 200 ? 58.853 5.655 48.171 1.00 55.94 200 PRO A CA 1
ATOM 1416 C C . PRO A 1 200 ? 59.429 4.354 48.817 1.00 55.94 200 PRO A C 1
ATOM 1418 O O . PRO A 1 200 ? 59.071 3.962 49.920 1.00 55.94 200 PRO A O 1
ATOM 1421 N N . VAL A 1 201 ? 60.456 3.800 48.144 1.00 42.81 201 VAL A N 1
ATOM 1422 C CA . VAL A 1 201 ? 61.698 3.166 48.670 1.00 42.81 201 VAL A CA 1
ATOM 1423 C C . VAL A 1 201 ? 61.891 1.627 48.669 1.00 42.81 201 VAL A C 1
ATOM 1425 O O . VAL A 1 201 ? 61.240 0.866 49.371 1.00 42.81 201 VAL A O 1
ATOM 1428 N N . SER A 1 202 ? 62.966 1.251 47.955 1.00 42.78 202 SER A N 1
ATOM 1429 C CA . SER A 1 202 ? 63.912 0.132 48.140 1.00 42.78 202 SER A CA 1
ATOM 1430 C C . SER A 1 202 ? 63.499 -1.325 47.906 1.00 42.78 202 SER A C 1
ATOM 1432 O O . SER A 1 202 ? 62.819 -1.939 48.718 1.00 42.78 202 SER A O 1
ATOM 1434 N N . GLY A 1 203 ? 64.151 -1.947 46.910 1.00 37.41 203 GLY A N 1
ATOM 1435 C CA . GLY A 1 203 ? 64.457 -3.379 46.977 1.00 37.41 203 GLY A CA 1
ATOM 1436 C C . GLY A 1 203 ? 64.809 -4.084 45.664 1.00 37.41 203 GLY A C 1
ATOM 1437 O O . GLY A 1 203 ? 63.974 -4.791 45.127 1.00 37.41 203 GLY A O 1
ATOM 1438 N N . ALA A 1 204 ? 66.075 -3.976 45.246 1.00 37.03 204 ALA A N 1
ATOM 1439 C CA . ALA A 1 204 ? 66.849 -5.004 44.526 1.00 37.03 204 ALA A CA 1
ATOM 1440 C C . ALA A 1 204 ? 66.470 -5.422 43.076 1.00 37.03 204 ALA A C 1
ATOM 1442 O O . ALA A 1 204 ? 65.507 -6.131 42.809 1.00 37.03 204 ALA A O 1
ATOM 1443 N N . ALA A 1 205 ? 67.375 -5.090 42.148 1.00 40.16 205 ALA A N 1
ATOM 1444 C CA . ALA A 1 205 ? 67.662 -5.848 40.918 1.00 40.16 205 ALA A CA 1
ATOM 1445 C C . ALA A 1 205 ? 68.471 -7.138 41.266 1.00 40.16 205 ALA A C 1
ATOM 1447 O O . ALA A 1 205 ? 68.969 -7.194 42.395 1.00 40.16 205 ALA A O 1
ATOM 1448 N N . PRO A 1 206 ? 68.728 -8.120 40.356 1.00 56.62 206 PRO A N 1
ATOM 1449 C CA . PRO A 1 206 ? 68.685 -8.005 38.891 1.00 56.62 206 PRO A CA 1
ATOM 1450 C C . PRO A 1 206 ? 68.213 -9.254 38.094 1.00 56.62 206 PRO A C 1
ATOM 1452 O O . PRO A 1 206 ? 67.851 -10.288 38.640 1.00 56.62 206 PRO A O 1
ATOM 1455 N N . ALA A 1 207 ? 68.358 -9.116 36.767 1.00 43.56 207 ALA A N 1
ATOM 1456 C CA . ALA A 1 207 ? 68.624 -10.145 35.751 1.00 43.56 207 ALA A CA 1
ATOM 1457 C C . ALA A 1 207 ? 67.446 -10.645 34.887 1.00 43.56 207 ALA A C 1
ATOM 1459 O O . ALA A 1 207 ? 66.756 -11.602 35.208 1.00 43.56 207 ALA A O 1
ATOM 1460 N N . GLY A 1 208 ? 67.360 -10.047 33.691 1.00 45.31 208 GLY A N 1
ATOM 1461 C CA . GLY A 1 208 ? 67.352 -10.782 32.422 1.00 45.31 208 GLY A CA 1
ATOM 1462 C C . GLY A 1 208 ? 66.036 -11.401 31.953 1.00 45.31 208 GLY A C 1
ATOM 1463 O O . GLY A 1 208 ? 65.740 -12.535 32.293 1.00 45.31 208 GLY A O 1
ATOM 1464 N N . ALA A 1 209 ? 65.348 -10.740 31.020 1.00 44.94 209 ALA A N 1
ATOM 1465 C CA . ALA A 1 209 ? 64.669 -11.423 29.917 1.00 44.94 209 ALA A CA 1
ATOM 1466 C C . ALA A 1 209 ? 64.332 -10.432 28.798 1.00 44.94 209 ALA A C 1
ATOM 1468 O O . ALA A 1 209 ? 63.964 -9.286 29.035 1.00 44.94 209 ALA A O 1
ATOM 1469 N N . ALA A 1 210 ? 64.521 -10.901 27.574 1.00 47.47 210 ALA A N 1
ATOM 1470 C CA . ALA A 1 210 ? 64.529 -10.140 26.344 1.00 47.47 210 ALA A CA 1
ATOM 1471 C C . ALA A 1 210 ? 63.165 -9.557 25.931 1.00 47.47 210 ALA A C 1
ATOM 1473 O O . ALA A 1 210 ? 62.104 -10.142 26.144 1.00 47.47 210 ALA A O 1
ATOM 1474 N N . MET A 1 211 ? 63.266 -8.428 25.232 1.00 48.03 211 MET A N 1
ATOM 1475 C CA . MET A 1 211 ? 62.296 -7.845 24.305 1.00 48.03 211 MET A CA 1
ATOM 1476 C C . MET A 1 211 ? 61.613 -8.921 23.433 1.00 48.03 211 MET A C 1
ATOM 1478 O O . MET A 1 211 ? 62.299 -9.635 22.701 1.00 48.03 211 MET A O 1
ATOM 1482 N N . GLN A 1 212 ? 60.278 -9.011 23.457 1.00 62.97 212 GLN A N 1
ATOM 1483 C CA . GLN A 1 212 ? 59.501 -9.782 22.473 1.00 62.97 212 GLN A CA 1
ATOM 1484 C C . GLN A 1 212 ? 58.741 -8.834 21.529 1.00 62.97 212 GLN A C 1
ATOM 1486 O O . GLN A 1 212 ? 58.105 -7.893 22.008 1.00 62.97 212 GLN A O 1
ATOM 1491 N N . PRO A 1 213 ? 58.802 -9.048 20.199 1.00 58.12 213 PRO A N 1
ATOM 1492 C CA . PRO A 1 213 ? 58.160 -8.186 19.217 1.00 58.12 213 PRO A CA 1
ATOM 1493 C C . PRO A 1 213 ? 56.687 -8.542 18.967 1.00 58.12 213 PRO A C 1
ATOM 1495 O O . PRO A 1 213 ? 56.214 -9.637 19.266 1.00 58.12 213 PRO A O 1
ATOM 1498 N N . ALA A 1 214 ? 56.006 -7.561 18.375 1.00 57.59 214 ALA A N 1
ATOM 1499 C CA . ALA A 1 214 ? 54.622 -7.520 17.923 1.00 57.59 214 ALA A CA 1
ATOM 1500 C C . ALA A 1 214 ? 54.001 -8.862 17.487 1.00 57.59 214 ALA A C 1
ATOM 1502 O O . ALA A 1 214 ? 54.539 -9.604 16.662 1.00 57.59 214 ALA A O 1
ATOM 1503 N N . GLY A 1 215 ? 52.798 -9.105 18.014 1.00 53.16 215 GLY A N 1
ATOM 1504 C CA . GLY A 1 215 ? 51.934 -10.225 17.667 1.00 53.16 215 GLY A CA 1
ATOM 1505 C C . GLY A 1 215 ? 51.623 -10.292 16.171 1.00 53.16 215 GLY A C 1
ATOM 1506 O O . GLY A 1 215 ? 51.301 -9.298 15.522 1.00 53.16 215 GLY A O 1
ATOM 1507 N N . ARG A 1 216 ? 51.726 -11.507 15.634 1.00 69.00 216 ARG A N 1
ATOM 1508 C CA . ARG A 1 216 ? 51.374 -11.862 14.256 1.00 69.00 216 ARG A CA 1
ATOM 1509 C C . ARG A 1 216 ? 49.843 -11.899 14.106 1.00 69.00 216 ARG A C 1
ATOM 1511 O O . ARG A 1 216 ? 49.174 -12.363 15.029 1.00 69.00 216 ARG A O 1
ATOM 1518 N N . PRO A 1 217 ? 49.278 -11.484 12.959 1.00 63.66 217 PRO A N 1
ATOM 1519 C CA . PRO A 1 217 ? 47.851 -11.640 12.690 1.00 63.66 217 PRO A CA 1
ATOM 1520 C C . PRO A 1 217 ? 47.484 -13.128 12.569 1.00 63.66 217 PRO A C 1
ATOM 1522 O O . PRO A 1 217 ? 48.192 -13.903 11.921 1.00 63.66 217 PRO A O 1
ATOM 1525 N N . MET A 1 218 ? 46.383 -13.526 13.214 1.00 73.62 218 MET A N 1
ATOM 1526 C CA . MET A 1 218 ? 45.834 -14.883 13.135 1.00 73.62 218 MET A CA 1
ATOM 1527 C C . MET A 1 218 ? 45.362 -15.207 11.705 1.00 73.62 218 MET A C 1
ATOM 1529 O O . MET A 1 218 ? 44.800 -14.335 11.039 1.00 73.62 218 MET A O 1
ATOM 1533 N N . PRO A 1 219 ? 45.540 -16.452 11.229 1.00 71.88 219 PRO A N 1
ATOM 1534 C CA . PRO A 1 219 ? 44.996 -16.887 9.949 1.00 71.88 219 PRO A CA 1
ATOM 1535 C C . PRO A 1 219 ? 43.470 -17.050 10.018 1.00 71.88 219 PRO A C 1
ATOM 1537 O O . PRO A 1 219 ? 42.929 -17.624 10.963 1.00 71.88 219 PRO A O 1
ATOM 1540 N N . LEU A 1 220 ? 42.788 -16.546 8.987 1.00 73.00 220 LEU A N 1
ATOM 1541 C CA . LEU A 1 220 ? 41.357 -16.740 8.746 1.00 73.00 220 LEU A CA 1
ATOM 1542 C C . LEU A 1 220 ? 41.036 -18.235 8.535 1.00 73.00 220 LEU A C 1
ATOM 1544 O O . LEU A 1 220 ? 41.833 -18.940 7.908 1.00 73.00 220 LEU A O 1
ATOM 1548 N N . PRO A 1 221 ? 39.875 -18.728 9.005 1.00 74.75 221 PRO A N 1
ATOM 1549 C CA . PRO A 1 221 ? 39.440 -20.096 8.742 1.00 74.75 221 PRO A CA 1
ATOM 1550 C C . PRO A 1 221 ? 39.077 -20.297 7.255 1.00 74.75 221 PRO A C 1
ATOM 1552 O O . PRO A 1 221 ? 38.581 -19.365 6.615 1.00 74.75 221 PRO A O 1
ATOM 1555 N N . PRO A 1 222 ? 39.298 -21.498 6.687 1.00 75.44 222 PRO A N 1
ATOM 1556 C CA . PRO A 1 222 ? 38.931 -21.799 5.305 1.00 75.44 222 PRO A CA 1
ATOM 1557 C C . PRO A 1 222 ? 37.403 -21.873 5.120 1.00 75.44 222 PRO A C 1
ATOM 1559 O O . PRO A 1 222 ? 36.690 -22.240 6.058 1.00 75.44 222 PRO A O 1
ATOM 1562 N N . PRO A 1 223 ? 36.883 -21.577 3.912 1.00 68.56 223 PRO A N 1
ATOM 1563 C CA . PRO A 1 223 ? 35.465 -21.731 3.612 1.00 68.56 223 PRO A CA 1
ATOM 1564 C C . PRO A 1 223 ? 35.068 -23.212 3.655 1.00 68.56 223 PRO A C 1
ATOM 1566 O O . PRO A 1 223 ? 35.706 -24.068 3.039 1.00 68.56 223 PRO A O 1
ATOM 1569 N N . THR A 1 224 ? 34.000 -23.514 4.389 1.00 74.56 224 THR A N 1
ATOM 1570 C CA . THR A 1 224 ? 33.380 -24.838 4.438 1.00 74.56 224 THR A CA 1
ATOM 1571 C C . THR A 1 224 ? 32.826 -25.222 3.061 1.00 74.56 224 THR A C 1
ATOM 1573 O O . THR A 1 224 ? 32.135 -24.414 2.434 1.00 74.56 224 THR A O 1
ATOM 1576 N N . PRO A 1 225 ? 33.080 -26.446 2.561 1.00 62.59 225 PRO A N 1
ATOM 1577 C CA . PRO A 1 225 ? 32.447 -26.912 1.338 1.00 62.59 225 PRO A CA 1
ATOM 1578 C C . PRO A 1 225 ? 30.951 -27.128 1.585 1.00 62.59 225 PRO A C 1
ATOM 1580 O O . PRO A 1 225 ? 30.548 -27.773 2.555 1.00 62.59 225 PRO A O 1
ATOM 1583 N N . PHE A 1 226 ? 30.134 -26.583 0.684 1.00 53.91 226 PHE A N 1
ATOM 1584 C CA . PHE A 1 226 ? 28.702 -26.836 0.611 1.00 53.91 226 PHE A CA 1
ATOM 1585 C C . PHE A 1 226 ? 28.448 -28.345 0.608 1.00 53.91 226 PHE A C 1
ATOM 1587 O O . PHE A 1 226 ? 28.886 -29.066 -0.292 1.00 53.91 226 PHE A O 1
ATOM 1594 N N . ALA A 1 227 ? 27.728 -28.818 1.624 1.00 48.88 227 ALA A N 1
ATOM 1595 C CA . ALA A 1 227 ? 27.197 -30.165 1.647 1.00 48.88 227 ALA A CA 1
ATOM 1596 C C . ALA A 1 227 ? 26.319 -30.353 0.403 1.00 48.88 227 ALA A C 1
ATOM 1598 O O . ALA A 1 227 ? 25.286 -29.704 0.245 1.00 48.88 227 ALA A O 1
ATOM 1599 N N . THR A 1 228 ? 26.758 -31.241 -0.487 1.00 51.22 228 THR A N 1
ATOM 1600 C CA . THR A 1 228 ? 25.933 -31.784 -1.563 1.00 51.22 228 THR A CA 1
ATOM 1601 C C . THR A 1 228 ? 24.822 -32.584 -0.893 1.00 51.22 228 THR A C 1
ATOM 1603 O O . THR A 1 228 ? 25.005 -33.736 -0.504 1.00 51.22 228 THR A O 1
ATOM 1606 N N . GLY A 1 229 ? 23.690 -31.921 -0.664 1.00 47.84 229 GLY A N 1
ATOM 1607 C CA . GLY A 1 229 ? 22.467 -32.555 -0.208 1.00 47.84 229 GLY A CA 1
ATOM 1608 C C . GLY A 1 229 ? 22.031 -33.564 -1.257 1.00 47.84 229 GLY A C 1
ATOM 1609 O O . GLY A 1 229 ? 21.679 -33.193 -2.374 1.00 47.84 229 GLY A O 1
ATOM 1610 N N . ASN A 1 230 ? 22.092 -34.841 -0.887 1.00 57.88 230 ASN A N 1
ATOM 1611 C CA . ASN A 1 230 ? 21.498 -35.931 -1.642 1.00 57.88 230 ASN A CA 1
ATOM 1612 C C . ASN A 1 230 ? 20.046 -35.573 -1.976 1.00 57.88 230 ASN A C 1
ATOM 1614 O O . ASN A 1 230 ? 19.232 -35.337 -1.081 1.00 57.88 230 ASN A O 1
ATOM 1618 N N . ALA A 1 231 ? 19.747 -35.529 -3.271 1.00 48.97 231 ALA A N 1
ATOM 1619 C CA . ALA A 1 231 ? 18.405 -35.366 -3.792 1.00 48.97 231 ALA A CA 1
ATOM 1620 C C . ALA A 1 231 ? 17.514 -36.497 -3.259 1.00 48.97 231 ALA A C 1
ATOM 1622 O O . ALA A 1 231 ? 17.659 -37.659 -3.638 1.00 48.97 231 ALA A O 1
ATOM 1623 N N . ALA A 1 232 ? 16.589 -36.155 -2.365 1.00 59.59 232 ALA A N 1
ATOM 1624 C CA . ALA A 1 232 ? 15.445 -37.003 -2.077 1.00 59.59 232 ALA A CA 1
ATOM 1625 C C . ALA A 1 232 ? 14.558 -37.067 -3.338 1.00 59.59 232 ALA A C 1
ATOM 1627 O O . ALA A 1 232 ? 14.328 -36.025 -3.960 1.00 59.59 232 ALA A O 1
ATOM 1628 N N . PRO A 1 233 ? 14.048 -38.245 -3.742 1.00 66.06 233 PRO A N 1
ATOM 1629 C CA . PRO A 1 233 ? 13.121 -38.326 -4.864 1.00 66.06 233 PRO A CA 1
ATOM 1630 C C . PRO A 1 233 ? 11.818 -37.578 -4.530 1.00 66.06 233 PRO A C 1
ATOM 1632 O O . PRO A 1 233 ? 11.407 -37.560 -3.363 1.00 66.06 233 PRO A O 1
ATOM 1635 N N . PRO A 1 234 ? 11.141 -36.972 -5.524 1.00 62.41 234 PRO A N 1
ATOM 1636 C CA . PRO A 1 234 ? 9.886 -36.275 -5.287 1.00 62.41 234 PRO A CA 1
ATOM 1637 C C . PRO A 1 234 ? 8.855 -37.262 -4.735 1.00 62.41 234 PRO A C 1
ATOM 1639 O O . PRO A 1 234 ? 8.512 -38.262 -5.368 1.00 62.41 234 PRO A O 1
ATOM 1642 N N . ARG A 1 235 ? 8.356 -36.975 -3.529 1.00 54.91 235 ARG A N 1
ATOM 1643 C CA . ARG A 1 235 ? 7.155 -37.622 -3.006 1.00 54.91 235 ARG A CA 1
ATOM 1644 C C . ARG A 1 235 ? 6.010 -37.299 -3.961 1.00 54.91 235 ARG A C 1
ATOM 1646 O O . ARG A 1 235 ? 5.634 -36.141 -4.120 1.00 54.91 235 ARG A O 1
ATOM 1653 N N . SER A 1 236 ? 5.501 -38.348 -4.594 1.00 61.59 236 SER A N 1
ATOM 1654 C CA . SER A 1 236 ? 4.271 -38.338 -5.380 1.00 61.59 236 SER A CA 1
ATOM 1655 C C . SER A 1 236 ? 3.145 -37.629 -4.611 1.00 61.59 236 SER A C 1
ATOM 1657 O O . SER A 1 236 ? 3.019 -37.852 -3.402 1.00 61.59 236 SER A O 1
ATOM 1659 N N . PRO A 1 237 ? 2.319 -36.796 -5.267 1.00 66.88 237 PRO A N 1
ATOM 1660 C CA . PRO A 1 237 ? 1.140 -36.227 -4.626 1.00 66.88 237 PRO A CA 1
ATOM 1661 C C . PRO A 1 237 ? 0.142 -37.347 -4.282 1.00 66.88 237 PRO A C 1
ATOM 1663 O O . PRO A 1 237 ? 0.001 -38.293 -5.064 1.00 66.88 237 PRO A O 1
ATOM 1666 N N . PRO A 1 238 ? -0.570 -37.281 -3.141 1.00 60.56 238 PRO A N 1
ATOM 1667 C CA . PRO A 1 238 ? -1.686 -38.181 -2.899 1.00 60.56 238 PRO A CA 1
ATOM 1668 C C . PRO A 1 238 ? -2.770 -37.934 -3.953 1.00 60.56 238 PRO A C 1
ATOM 1670 O O . PRO A 1 238 ? -3.084 -36.792 -4.294 1.00 60.56 238 PRO A O 1
ATOM 1673 N N . ALA A 1 239 ? -3.311 -39.033 -4.478 1.00 49.34 239 ALA A N 1
ATOM 1674 C CA . ALA A 1 239 ? -4.427 -39.047 -5.406 1.00 49.34 239 ALA A CA 1
ATOM 1675 C C . ALA A 1 239 ? -5.552 -38.135 -4.896 1.00 49.34 239 ALA A C 1
ATOM 1677 O O . ALA A 1 239 ? -6.062 -38.317 -3.791 1.00 49.34 239 ALA A O 1
ATOM 1678 N N . SER A 1 240 ? -5.925 -37.150 -5.715 1.00 47.31 240 SER A N 1
ATOM 1679 C CA . SER A 1 240 ? -7.183 -36.430 -5.554 1.00 47.31 240 SER A CA 1
ATOM 1680 C C . SER A 1 240 ? -8.313 -37.445 -5.653 1.00 47.31 240 SER A C 1
ATOM 1682 O O . SER A 1 240 ? -8.614 -37.952 -6.733 1.00 47.31 240 SER A O 1
ATOM 1684 N N . SER A 1 241 ? -8.914 -37.761 -4.511 1.00 48.91 241 SER A N 1
ATOM 1685 C CA . SER A 1 241 ? -10.202 -38.432 -4.441 1.00 48.91 241 SER A CA 1
ATOM 1686 C C . SER A 1 241 ? -11.216 -37.573 -5.188 1.00 48.91 241 SER A C 1
ATOM 1688 O O . SER A 1 241 ? -11.582 -36.485 -4.745 1.00 48.91 241 SER A O 1
ATOM 1690 N N . ALA A 1 242 ? -11.617 -38.052 -6.361 1.00 52.94 242 ALA A N 1
ATOM 1691 C CA . ALA A 1 242 ? -12.698 -37.486 -7.142 1.00 52.94 242 ALA A CA 1
ATOM 1692 C C . ALA A 1 242 ? -14.008 -37.513 -6.325 1.00 52.94 242 ALA A C 1
ATOM 1694 O O . ALA A 1 242 ? -14.299 -38.529 -5.686 1.00 52.94 242 ALA A O 1
ATOM 1695 N N . PRO A 1 243 ? -14.823 -36.445 -6.346 1.00 65.12 243 PRO A N 1
ATOM 1696 C CA . PRO A 1 243 ? -16.199 -36.530 -5.877 1.00 65.12 243 PRO A CA 1
ATOM 1697 C C . PRO A 1 243 ? -17.009 -37.429 -6.832 1.00 65.12 243 PRO A C 1
ATOM 1699 O O . PRO A 1 243 ? -16.765 -37.407 -8.043 1.00 65.12 243 PRO A O 1
ATOM 1702 N N . PRO A 1 244 ? -17.974 -38.225 -6.338 1.00 57.41 244 PRO A N 1
ATOM 1703 C CA . PRO A 1 244 ? -18.826 -39.014 -7.212 1.00 57.41 244 PRO A CA 1
ATOM 1704 C C . PRO A 1 244 ? -19.658 -38.093 -8.109 1.00 57.41 244 PRO A C 1
ATOM 1706 O O . PRO A 1 244 ? -20.282 -37.134 -7.652 1.00 57.41 244 PRO A O 1
ATOM 1709 N N . ALA A 1 245 ? -19.663 -38.425 -9.399 1.00 47.03 245 ALA A N 1
ATOM 1710 C CA . ALA A 1 245 ? -20.542 -37.854 -10.401 1.00 47.03 245 ALA A CA 1
ATOM 1711 C C . ALA A 1 245 ? -21.999 -37.938 -9.919 1.00 47.03 245 ALA A C 1
ATOM 1713 O O . ALA A 1 245 ? -22.572 -39.025 -9.817 1.00 47.03 245 ALA A O 1
ATOM 1714 N N . SER A 1 246 ? -22.604 -36.781 -9.633 1.00 50.38 246 SER A N 1
ATOM 1715 C CA . SER A 1 246 ? -24.060 -36.665 -9.612 1.00 50.38 246 SER A CA 1
ATOM 1716 C C . SER A 1 246 ? -24.551 -36.955 -11.020 1.00 50.38 246 SER A C 1
ATOM 1718 O O . SER A 1 246 ? -24.339 -36.174 -11.947 1.00 50.38 246 SER A O 1
ATOM 1720 N N . GLN A 1 247 ? -25.165 -38.122 -11.170 1.00 53.59 247 GLN A N 1
ATOM 1721 C CA . GLN A 1 247 ? -25.895 -38.509 -12.361 1.00 53.59 247 GLN A CA 1
ATOM 1722 C C . GLN A 1 247 ? -27.052 -37.524 -12.541 1.00 53.59 247 GLN A C 1
ATOM 1724 O O . GLN A 1 247 ? -28.071 -37.600 -11.858 1.00 53.59 247 GLN A O 1
ATOM 1729 N N . ALA A 1 248 ? -26.866 -36.564 -13.442 1.00 45.31 248 ALA A N 1
ATOM 1730 C CA . ALA A 1 248 ? -27.948 -35.767 -13.982 1.00 45.31 248 ALA A CA 1
ATOM 1731 C C . ALA A 1 248 ? -28.841 -36.701 -14.808 1.00 45.31 248 ALA A C 1
ATOM 1733 O O . ALA A 1 248 ? -28.441 -37.193 -15.862 1.00 45.31 248 ALA A O 1
ATOM 1734 N N . GLN A 1 249 ? -30.034 -36.977 -14.292 1.00 55.44 249 GLN A N 1
ATOM 1735 C CA . GLN A 1 249 ? -31.089 -37.692 -14.998 1.00 55.44 249 GLN A CA 1
ATOM 1736 C C . GLN A 1 249 ? -31.600 -36.825 -16.164 1.00 55.44 249 GLN A C 1
ATOM 1738 O O . GLN A 1 249 ? -32.072 -35.712 -15.920 1.00 55.44 249 GLN A O 1
ATOM 1743 N N . PRO A 1 250 ? -31.552 -37.296 -17.422 1.00 50.34 250 PRO A N 1
ATOM 1744 C CA . PRO A 1 250 ? -32.247 -36.645 -18.518 1.00 50.34 250 PRO A CA 1
ATOM 1745 C C . PRO A 1 250 ? -33.706 -37.107 -18.537 1.00 50.34 250 PRO A C 1
ATOM 1747 O O . PRO A 1 250 ? -34.000 -38.276 -18.778 1.00 50.34 250 PRO A O 1
ATOM 1750 N N . GLY A 1 251 ? -34.626 -36.171 -18.317 1.00 47.94 251 GLY A N 1
ATOM 1751 C CA . GLY A 1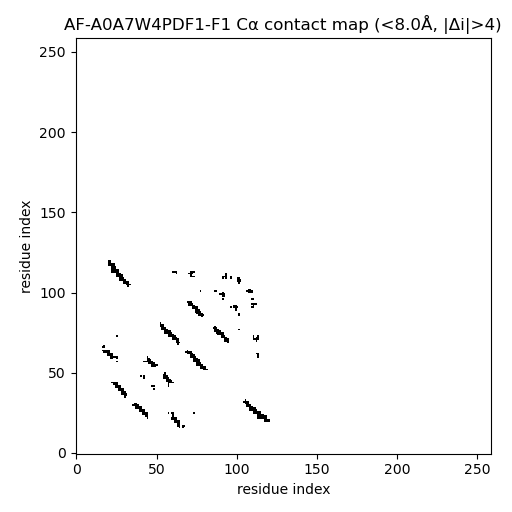 251 ? -36.030 -36.349 -18.675 1.00 47.94 251 GLY A CA 1
ATOM 1752 C C . GLY A 1 251 ? -36.992 -35.771 -17.654 1.00 47.94 251 GLY A C 1
ATOM 1753 O O . GLY A 1 251 ? -37.254 -36.418 -16.651 1.00 47.94 251 GLY A O 1
ATOM 1754 N N . GLN A 1 252 ? -37.547 -34.594 -17.956 1.00 56.53 252 GLN A N 1
ATOM 1755 C CA . GLN A 1 252 ? -38.992 -34.385 -18.137 1.00 5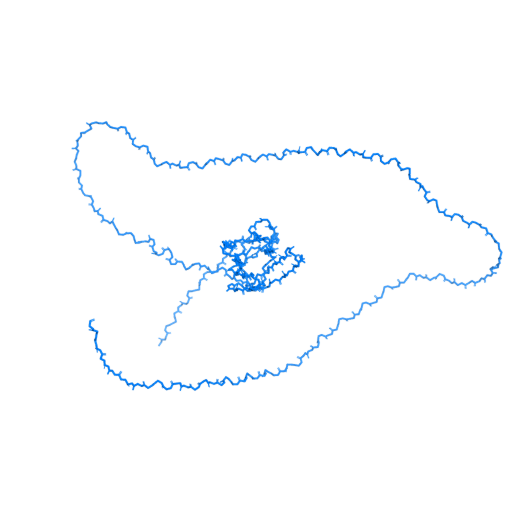6.53 252 GLN A CA 1
ATOM 1756 C C . GLN A 1 252 ? -39.234 -33.015 -18.804 1.00 56.53 252 GLN A C 1
ATOM 1758 O O . GLN A 1 252 ? -38.720 -32.007 -18.321 1.00 56.53 252 GLN A O 1
ATOM 1763 N N . PRO A 1 253 ? -40.000 -32.949 -19.907 1.00 55.47 253 PRO A N 1
ATOM 1764 C CA . PRO A 1 253 ? -40.524 -31.701 -20.440 1.00 55.47 253 PRO A CA 1
ATOM 1765 C C . PRO A 1 253 ? -41.984 -31.454 -19.993 1.00 55.47 253 PRO A C 1
ATOM 1767 O O . PRO A 1 253 ? -42.761 -32.393 -19.857 1.00 55.47 253 PRO A O 1
ATOM 1770 N N . GLN A 1 254 ? -42.339 -30.163 -19.923 1.00 55.22 254 GLN A N 1
ATOM 1771 C CA . GLN A 1 254 ? -43.677 -29.548 -20.093 1.00 55.22 254 GLN A CA 1
ATOM 1772 C C . GLN A 1 254 ? -44.586 -29.261 -18.879 1.00 55.22 254 GLN A C 1
ATOM 1774 O O . GLN A 1 254 ? -45.191 -30.162 -18.308 1.00 55.22 254 GLN A O 1
ATOM 1779 N N . SER A 1 255 ? -44.822 -27.961 -18.629 1.00 53.34 255 SER A N 1
ATOM 1780 C CA . SER A 1 255 ? -46.116 -27.231 -18.788 1.00 53.34 255 SER A CA 1
ATOM 1781 C C . SER A 1 255 ? -46.006 -25.854 -18.088 1.00 53.34 255 SER A C 1
ATOM 1783 O O . SER A 1 255 ? -45.566 -25.805 -16.947 1.00 53.34 255 SER A O 1
ATOM 1785 N N . LEU A 1 256 ? -46.141 -24.696 -18.769 1.00 56.81 256 LEU A N 1
ATOM 1786 C CA . LEU A 1 256 ? -47.402 -23.956 -19.059 1.00 56.81 256 LEU A CA 1
ATOM 1787 C C . LEU A 1 256 ? -48.249 -23.757 -17.780 1.00 56.81 256 LEU A C 1
ATOM 1789 O O . LEU A 1 256 ? -48.578 -24.752 -17.156 1.00 56.81 256 LEU A O 1
ATOM 1793 N N . LEU A 1 257 ? -48.716 -22.591 -17.314 1.00 59.50 257 LEU A N 1
ATOM 1794 C CA . LEU A 1 257 ? -48.842 -21.185 -17.747 1.00 59.50 257 LEU A CA 1
ATOM 1795 C C . LEU A 1 257 ? -49.414 -20.409 -16.505 1.00 59.50 257 LEU A C 1
ATOM 1797 O O . LEU A 1 257 ? -50.040 -21.065 -15.668 1.00 59.50 257 LEU A O 1
ATOM 1801 N N . PRO A 1 258 ? -49.242 -19.080 -16.335 1.00 65.94 258 PRO A N 1
ATOM 1802 C CA . PRO A 1 258 ? -49.817 -18.314 -15.204 1.00 65.94 258 PRO A CA 1
ATOM 1803 C C . PRO A 1 258 ? -51.240 -17.758 -15.473 1.00 65.94 258 PRO A C 1
ATOM 1805 O O . PRO A 1 258 ? -51.661 -17.755 -16.633 1.00 65.94 258 PRO A O 1
ATOM 1808 N N . PRO A 1 259 ? -51.968 -17.264 -14.445 1.00 72.19 259 PRO A N 1
ATOM 1809 C CA . PRO A 1 259 ? -53.105 -16.351 -14.610 1.00 72.19 259 PRO A CA 1
ATOM 1810 C C . PRO A 1 259 ? -52.682 -14.880 -14.758 1.00 72.19 259 PRO A C 1
ATOM 1812 O O . PRO A 1 259 ? -51.626 -14.496 -14.201 1.00 72.19 259 PRO A O 1
#

Sequence (259 aa):
MAARAQQIVAPPAIYPADTWQGRSVATVRVLDTLDSSVQVLTIPVGQDATFRALTIHVGACRDRPATLTPDAAGWLAVRDTRQDGPGFNGWMLAGEPFLGVFQDPIYAVRLVGCAGDMVAPVPPPLAGLAAAATQPGDQPVPGTSDQGTPSVPGPSGPQVLTVPPAPPAGQPAAASAPAVPAARFGGAPLSLSPPDEDAPVSGAAPAGAAMQPAGRPMPLPPPTPFATGNAAPPRSPPASSAPPASQAQPGQPQSLLPP

Organism: Gluconacetobacter liquefaciens (NCBI:txid89584)

Solvent-accessible surface area (backbone atoms only — not comparable to full-atom values): 18086 Å² total; per-residue (Å²): 137,86,84,79,79,83,80,85,73,80,78,84,88,83,75,65,84,81,52,63,40,32,23,46,20,32,34,35,37,39,34,34,64,82,77,72,42,77,48,78,45,82,41,46,48,75,38,73,46,75,56,94,60,34,42,40,32,29,72,39,19,26,29,42,35,86,91,50,79,79,38,20,41,31,32,38,38,38,39,50,76,89,50,102,63,90,51,48,73,46,58,21,30,32,74,44,74,84,47,60,55,44,76,50,96,53,39,38,44,42,49,65,38,50,39,79,56,78,41,77,84,77,74,76,76,73,64,72,71,67,69,75,76,74,78,90,85,89,81,90,87,83,85,88,87,90,90,83,85,85,91,77,87,80,82,78,75,86,79,77,81,74,76,76,79,77,77,78,81,72,72,81,73,81,74,76,72,79,81,75,79,79,77,81,77,89,67,80,84,79,77,80,72,79,88,81,83,86,89,88,86,89,83,82,86,88,83,88,82,80,92,79,80,83,83,77,84,78,82,80,82,80,84,79,78,79,79,82,72,77,81,74,78,83,80,75,78,81,78,80,79,75,79,81,80,78,79,80,80,88,84,86,88,90,80,89,84,86,135

InterPro domains:
  IPR019225 Protein of unknown function DUF2155 [PF09923] (26-114)

=== Feature glossary ===
The record interleaves many kinds of information about one protein. Here is each kind framed as the question it answers.

Q: What does the local fold look like, residue by residue?
A: The Foldseek 3Di string encodes local tertiary geometry as a 20-letter alphabet — one character per residue — derived from the relative positions of nearby Cα atoms. Unlike the amino-acid sequence, 3Di is a direct function of the 3D structure, so two proteins with the same fold have similar 3Di strings even at low sequence identity.

Q: Which residues are in helices, strands, or loops?
A: The SS8 string is DSSP's per-residue secondary-structure call. α-helix (H) means an i→i+4 H-bond ladder; β-strand (E) means the residue participates in a β-sheet; 3₁₀ (G) and π (I) are tighter and wider helices; T/S are turns/bends; '-' is loop.

Q: How big and how compact is the whole molecule?
A: Radius of gyration (Rg) is the root-mean-square distance of Cα atoms from their centroid — a single number for overall size and compactness. A globular domain of N residues has Rg ≈ 2.2·N^0.38 Å; an extended or disordered chain has a much larger Rg. The Cα contact count is the number of residue pairs whose Cα atoms are within 8 Å and are more than four positions apart in sequence — a standard proxy for tertiary packing density. The bounding box is the smallest axis-aligned box enclosing all Cα atoms.

Q: Where is each backbone atom in 3D?
A: Structure coordinates are given as an mmCIF _atom_site loop: one row per atom with element, residue name, chain id, sequence number, and x/y/z position in Å. Only the four main-chain atoms per residue are included here; side chains are omitted to keep the record compact.

Q: What is the amino-acid chain?
A: Primary structure: the covalent order of the twenty standard amino acids along the backbone. Two proteins with the same sequence will (almost always) fold to the same structure; two with 30% identity often share a fold but not the details.

Q: What if only a Cα trace is available?
A: Three-state secondary structure (P-SEA) collapses the eight DSSP classes into helix (a), strand (b), and coil (c). P-SEA assigns these from Cα geometry alone — distances and angles — without requiring backbone oxygens, so it works on any Cα trace.

Q: What family and function is it annotated with?
A: Database cross-references. InterPro integrates a dozen domain/family signature databases into unified entries with residue-range hits. GO terms attach function/process/location labels with evidence codes. CATH codes position the fold in a four-level structural taxonomy. Organism is the NCBI-taxonomy species name.

Q: How confident is the AlphaFold model at each residue?
A: pLDDT is the predicted lDDT-Cα score: AlphaFold's confidence that the local environment of each residue (all inter-atomic distances within 15 Å) is correctly placed. It is a per-residue number between 0 and 100, with higher meaning more reliable.

Q: How mobile is each atom in the crystal?
A: B-factor (Debye–Waller factor) reflects atomic displacement in the crystal lattice. It is an experimental observable (units Å²), not a prediction; low values mean the atom is pinned down, high values mean it moves or is heterogeneous across the crystal.

Q: Which residues are buried vs exposed?
A: SASA measures how much of the protein is reachable by solvent. It is computed by rolling a water-sized probe over the atomic surface and summing the exposed area (Å²). Per-residue SASA distinguishes core (buried, low SASA) from surface (exposed, high SASA) residues; total SASA is a whole-molecule size measure.

Q: What do the diagnostic plots show?
A: Plot images: a contact map (which residues are close in 3D, as an N×N binary image), a Ramachandran scatter (backbone torsion angles, revealing secondary-structure composition at a glance), and — for AlphaFold structures — a PAE heatmap (pairwise prediction confidence).

Q: What known structures does this most resemble?
A: The Foldseek neighbor list gives the closest experimentally determined structures in the PDB, ranked by structural alignment. TM-score near 1 means near-identical fold; near 0.3 means only rough topology match. This is how one finds what a novel AlphaFold prediction most resembles in the solved-structure universe.

Q: Are the domains correctly placed relative to each other?
A: Predicted aligned error is AlphaFold's pairwise confidence. Unlike pLDDT (per-residue), PAE is per-residue-pair and captures whether two parts of the structure are correctly placed relative to each other. Units are ångströms of expected positional error.

Q: What do the rendered images show?
A: Structure images are PyMOL renders from six orthogonal camera directions. Cartoon representation draws helices as coils and strands as arrows; sticks shows the backbone as bonds; surface shows the solvent-excluded envelope. Rainbow coloring maps sequence position to hue (blue→red, N→C); chain coloring assigns a distinct color per polypeptide.

Q: What are the backbone torsion angles?
A: φ (phi) and ψ (psi) are the two rotatable backbone dihedrals per residue: φ is the C(i-1)–N–Cα–C torsion, ψ is the N–Cα–C–N(i+1) torsion, both in degrees on (−180°, 180°]. α-helical residues cluster near (−60°, −45°); β-strand residues near (−120°, +130°). A Ramachandran plot is simply a scatter of (φ, ψ) for every residue.